Protein AF-A0A656HL06-F1 (afdb_monomer_lite)

pLDDT: mean 75.46, std 18.97, range [29.25, 96.94]

InterPro domains:
  IPR012547 PD-(D/E)XK nuclease superfamily 9 [PF08011] (266-339)
  IPR018631 AAA-ATPase-like domain [PF09820] (5-184)
  IPR027417 P-loop containing nucleoside triphosphate hydrolase [SSF52540] (29-219)

Organism: Thiothrix nivea (strain ATCC 35100 / DSM 5205 / JP2) (NCBI:txid870187)

Radius of gyration: 28.66 Å; chains: 1; bounding box: 61×88×67 Å

Sequence (364 aa):
MKKLPIGISTLRDILEGGYAYVDKTAHVLKLTGSGKYYFLSRPRRFGKSLLINTLAEVFSGHEALFRGLHIHPHWDWSVKYPVIHISFGTGVLRNRAELDRRIRHILKENQEHLQLAGEDREDVSSCFAELIRQAKIQHGQGAVILIDEYDKPILDNITEPEIAAEMRNGLRNFYSVIKDSDEHTIRKEESLFGGAPLYHLGYPNKEVRYSLNEYLLEYYLTDQIQERHSVYQAFMKNDFAALQQRFTALFASIANGNYRKNPIAEYEGYYAAVMYAYLCSLGIDAIAEDASSRGRIDLTLRFKLPSGQKQVYIFEFKVIDGEEGALRQLQDKQYAAKALEGRHAPRPAPAAAPAPAAGDLRSA

Foldseek 3Di:
DFAAPPPDLALCCCVVVRHDDDFPVVVVLVVVVPDDDDDDDDDPPPNPSNVLNVNQCLQQLVLVSCVPGPCNVVHDSVHHALEQEAEPPDDAQQALVSVFVNLVVSLVVSCVVLVHDDDDDPGSLVSVLVSLQRSCVVRVAAYHYGYYPLQVNLVSCVVPVVRSVRNVVSSVSNVVSCVVSVVRHDDDDDPDPPPDDDDDDDQPDLVSLQVVLVVVLVVFFDDDPPCLVVCVVCVLVVVVVSVVVSLVVRVVRRDPVVVPPDPLVQDQVSSLSNVQSSCVNSVWDKDAQCDDPVGTFGMKTWDAHPVRDIDIDGDDTDDDPDDDPDPVVVVVVPPVVVVVVPDPDPDPDDDDDDDDDDDDDDDD

Secondary structure (DSSP, 8-state):
-PPP-TT---HHHHHHTT------HHHHHHHHTT-S-------TTSSHHHHHHHHHHHHTT-GGGGTTSTTGGGS-TT----EEEEE--SS---SHHHHHHHHHHHHHHHHHHTT------SSHHHHHHHHHHHHHHHHSSPBEEEEESTTHHHHTTTT-HHHHHHHHHHHHHHHHHHHHTTTTBPP-----TT---------SSHHHHHHHHHHHHHHHS---SHHHHHHHHHHHHT-HHHHHHHHHHHHHTS-HHHHTT-GGGG-HHHHHHHHHHHHHHTT-EEEEEEEETTEEEEEEEEEE-TTS-EEEEEE-----SSSSSHHHHHHHT-TTHHHHTT--PPPPPPPPPPPPPP------

Structure (mmCIF, N/CA/C/O backbone):
data_AF-A0A656HL06-F1
#
_entry.id   AF-A0A656HL06-F1
#
loop_
_atom_site.group_PDB
_atom_site.id
_atom_site.type_symbol
_atom_site.label_atom_id
_atom_site.label_alt_id
_atom_site.label_comp_id
_atom_site.label_asym_id
_atom_site.label_entity_id
_atom_site.label_seq_id
_atom_site.pdbx_PDB_ins_code
_atom_site.Cartn_x
_atom_site.Cartn_y
_atom_site.Cartn_z
_atom_site.occupancy
_atom_site.B_iso_or_equiv
_atom_site.auth_seq_id
_atom_site.auth_comp_id
_atom_site.auth_asym_id
_atom_site.auth_atom_id
_atom_site.pdbx_PDB_model_num
ATOM 1 N N . MET A 1 1 ? -25.411 1.398 -18.528 1.00 73.31 1 MET A N 1
ATOM 2 C CA . MET A 1 1 ? -23.970 1.153 -18.280 1.00 73.31 1 MET A CA 1
ATOM 3 C C . MET A 1 1 ? -23.593 1.887 -16.996 1.00 73.31 1 MET A C 1
ATOM 5 O O . MET A 1 1 ? -24.038 3.019 -16.845 1.00 73.31 1 MET A O 1
ATOM 9 N N . LYS A 1 2 ? -22.884 1.262 -16.044 1.00 82.44 2 LYS A N 1
ATOM 10 C CA . LYS A 1 2 ? -22.469 1.950 -14.801 1.00 82.44 2 LYS A CA 1
ATOM 11 C C . LYS A 1 2 ? -21.406 3.017 -15.110 1.00 82.44 2 LYS A C 1
ATOM 13 O O . LYS A 1 2 ? -20.600 2.816 -16.015 1.00 82.44 2 LYS A O 1
ATOM 18 N N . LYS A 1 3 ? -21.405 4.136 -14.375 1.00 89.44 3 LYS A N 1
ATOM 19 C CA . LYS A 1 3 ? -20.409 5.216 -14.527 1.00 89.44 3 LYS A CA 1
ATOM 20 C C . LYS A 1 3 ? -19.037 4.754 -14.029 1.00 89.44 3 LYS A C 1
ATOM 22 O O . LYS A 1 3 ? -18.964 3.989 -13.073 1.00 89.44 3 LYS A O 1
ATOM 27 N N . LEU A 1 4 ? -17.953 5.230 -14.639 1.00 88.31 4 LEU A N 1
ATOM 28 C CA . LEU A 1 4 ? -16.599 4.960 -14.141 1.00 88.31 4 LEU A CA 1
ATOM 29 C C . LEU A 1 4 ? -16.279 5.866 -12.934 1.00 88.31 4 LEU A C 1
ATOM 31 O O . LEU A 1 4 ? -16.606 7.053 -12.988 1.00 88.31 4 LEU A O 1
ATOM 35 N N . PRO A 1 5 ? -15.639 5.348 -11.869 1.00 85.88 5 PRO A N 1
ATOM 36 C CA . PRO A 1 5 ? -15.322 6.109 -10.657 1.00 85.88 5 PRO A CA 1
ATOM 37 C C . PRO A 1 5 ? -14.060 6.972 -10.839 1.00 85.88 5 PRO A C 1
ATOM 39 O O . PRO A 1 5 ? -13.014 6.729 -10.238 1.00 85.88 5 PRO A O 1
ATOM 42 N N . ILE A 1 6 ? -14.119 7.966 -11.726 1.00 83.19 6 ILE A N 1
ATOM 43 C CA . ILE A 1 6 ? -12.969 8.833 -12.016 1.00 83.19 6 ILE A CA 1
ATOM 44 C C . ILE A 1 6 ? -12.743 9.786 -10.838 1.00 83.19 6 ILE A C 1
ATOM 46 O O . ILE A 1 6 ? -13.607 10.592 -10.515 1.00 83.19 6 ILE A O 1
ATOM 50 N N . GLY A 1 7 ? -11.566 9.701 -10.213 1.00 79.44 7 GLY A N 1
ATOM 51 C CA . GLY A 1 7 ? -11.188 10.563 -9.086 1.00 79.44 7 GLY A CA 1
ATOM 52 C C . GLY A 1 7 ? -11.763 10.144 -7.730 1.00 79.44 7 GLY A C 1
ATOM 53 O O . GLY A 1 7 ? -11.495 10.817 -6.744 1.00 79.44 7 GLY A O 1
ATOM 54 N N . ILE A 1 8 ? -12.499 9.030 -7.665 1.00 84.81 8 ILE A N 1
ATOM 55 C CA . ILE A 1 8 ? -13.065 8.499 -6.420 1.00 84.81 8 ILE A CA 1
ATOM 56 C C . ILE A 1 8 ? -12.126 7.420 -5.872 1.00 84.81 8 ILE A C 1
ATOM 58 O O . ILE A 1 8 ? -11.799 6.454 -6.564 1.00 84.81 8 ILE A O 1
ATOM 62 N N . SER A 1 9 ? -11.671 7.592 -4.633 1.00 84.81 9 SER A N 1
ATOM 63 C CA . SER A 1 9 ? -10.734 6.686 -3.949 1.00 84.81 9 SER A CA 1
ATOM 64 C C . SER A 1 9 ? -11.351 5.941 -2.762 1.00 84.81 9 SER A C 1
ATOM 66 O O . SER A 1 9 ? -10.653 5.181 -2.096 1.00 84.81 9 SER A O 1
ATOM 68 N N . THR A 1 10 ? -12.643 6.123 -2.518 1.00 92.25 10 THR A N 1
ATOM 69 C CA . THR A 1 10 ? -13.415 5.563 -1.405 1.00 92.25 10 THR A CA 1
ATOM 70 C C . THR A 1 10 ? -14.342 4.461 -1.914 1.00 92.25 10 THR A C 1
ATOM 72 O O . THR A 1 10 ? -15.093 4.643 -2.871 1.00 92.25 10 THR A O 1
ATOM 75 N N . LEU A 1 11 ? -14.302 3.286 -1.284 1.00 93.75 11 LEU A N 1
ATOM 76 C CA . LEU A 1 11 ? -15.154 2.157 -1.655 1.00 93.75 11 LEU A CA 1
ATOM 77 C C . LEU A 1 11 ? -16.632 2.513 -1.483 1.00 93.75 11 LEU A C 1
ATOM 79 O O . LEU A 1 11 ? -17.439 2.233 -2.366 1.00 93.75 11 LEU A O 1
ATOM 83 N N . ARG A 1 12 ? -16.963 3.168 -0.367 1.00 93.94 12 ARG A N 1
ATOM 84 C CA . ARG A 1 12 ? -18.319 3.612 -0.043 1.00 93.94 12 ARG A CA 1
ATOM 85 C C . ARG A 1 12 ? -18.929 4.450 -1.164 1.00 93.94 12 ARG A C 1
ATOM 87 O O . ARG A 1 12 ? -19.956 4.054 -1.704 1.00 93.94 12 ARG A O 1
ATOM 94 N N . ASP A 1 13 ? -18.262 5.523 -1.583 1.00 93.56 13 ASP A N 1
ATOM 95 C CA . ASP A 1 13 ? -18.796 6.429 -2.610 1.00 93.56 13 ASP A CA 1
ATOM 96 C C . ASP A 1 13 ? -18.939 5.736 -3.971 1.00 93.56 13 ASP A C 1
ATOM 98 O O . ASP A 1 13 ? -19.872 6.016 -4.725 1.00 93.56 13 ASP A O 1
ATOM 102 N N . ILE A 1 14 ? -18.040 4.795 -4.292 1.00 93.00 14 ILE A N 1
ATOM 103 C CA . ILE A 1 14 ? -18.144 3.982 -5.510 1.00 93.00 14 ILE A CA 1
ATOM 104 C C . ILE A 1 14 ? -19.409 3.117 -5.473 1.00 93.00 14 ILE A C 1
ATOM 106 O O . ILE A 1 14 ? -20.141 3.059 -6.464 1.00 93.00 14 ILE A O 1
ATOM 110 N N . LEU A 1 15 ? -19.661 2.436 -4.353 1.00 91.81 15 LEU A N 1
ATOM 111 C CA . LEU A 1 15 ? -20.780 1.507 -4.216 1.00 91.81 15 LEU A CA 1
ATOM 112 C C . LEU A 1 15 ? -22.119 2.237 -4.079 1.00 91.81 15 LEU A C 1
ATOM 114 O O . LEU A 1 15 ? -23.038 1.964 -4.851 1.00 91.81 15 LEU A O 1
ATOM 118 N N . GLU A 1 16 ? -22.212 3.191 -3.152 1.00 91.62 16 GLU A N 1
ATOM 119 C CA . GLU A 1 16 ? -23.417 3.991 -2.900 1.00 91.62 16 GLU A CA 1
ATOM 120 C C . GLU A 1 16 ? -23.758 4.881 -4.107 1.00 91.62 16 GLU A C 1
ATOM 122 O O . GLU A 1 16 ? -24.924 5.031 -4.466 1.00 91.62 16 GLU A O 1
ATOM 127 N N . GLY A 1 17 ? -22.745 5.394 -4.814 1.00 91.12 17 GLY A N 1
ATOM 128 C CA . GLY A 1 17 ? -22.918 6.172 -6.042 1.00 91.12 17 GLY A CA 1
ATOM 129 C C . GLY A 1 17 ? -23.232 5.347 -7.298 1.00 91.12 17 GLY A C 1
ATOM 130 O O . GLY A 1 17 ? -23.393 5.916 -8.381 1.00 91.12 17 GLY A O 1
ATOM 131 N N . GLY A 1 18 ? -23.309 4.014 -7.197 1.00 90.81 18 GLY A N 1
ATOM 132 C CA . GLY A 1 18 ? -23.657 3.131 -8.316 1.00 90.81 18 GLY A CA 1
ATOM 133 C C . GLY A 1 18 ? -22.599 3.061 -9.429 1.00 90.81 18 GLY A C 1
ATOM 134 O O . GLY A 1 18 ? -22.922 2.733 -10.579 1.00 90.81 18 GLY A O 1
ATOM 135 N N . TYR A 1 19 ? -21.339 3.363 -9.113 1.00 92.94 19 TYR A N 1
ATOM 136 C CA . TYR A 1 19 ? -20.230 3.318 -10.062 1.00 92.94 19 TYR A CA 1
ATOM 137 C C . TYR A 1 19 ? -19.809 1.875 -10.387 1.00 92.94 19 TYR A C 1
ATOM 139 O O . TYR A 1 19 ? -20.152 0.902 -9.709 1.00 92.94 19 TYR A O 1
ATOM 147 N N . ALA A 1 20 ? -19.068 1.715 -11.481 1.00 90.69 20 ALA A N 1
ATOM 148 C CA . ALA A 1 20 ? -18.438 0.457 -11.839 1.00 90.69 20 ALA A CA 1
ATOM 149 C C . ALA A 1 20 ? -17.290 0.159 -10.864 1.00 90.69 20 ALA A C 1
ATOM 151 O O . ALA A 1 20 ? -16.312 0.902 -10.801 1.00 90.69 20 ALA A O 1
ATOM 152 N N . TYR A 1 21 ? -17.398 -0.951 -10.137 1.00 90.75 21 TYR A N 1
ATOM 153 C CA . TYR A 1 21 ? -16.364 -1.460 -9.244 1.00 90.75 21 TYR A CA 1
ATOM 154 C C . TYR A 1 21 ? -15.886 -2.821 -9.748 1.00 90.75 21 TYR A C 1
ATOM 156 O O . TYR A 1 21 ? -16.701 -3.698 -10.036 1.00 90.75 21 TYR A O 1
ATOM 164 N N . VAL A 1 22 ? -14.569 -2.990 -9.868 1.00 89.62 22 VAL A N 1
ATOM 165 C CA . VAL A 1 22 ? -13.955 -4.292 -10.150 1.00 89.62 22 VAL A CA 1
ATOM 166 C C . VAL A 1 22 ? -13.592 -4.918 -8.816 1.00 89.62 22 VAL A C 1
ATOM 168 O O . VAL A 1 22 ? -12.693 -4.428 -8.131 1.00 89.62 22 VAL A O 1
ATOM 171 N N . ASP A 1 23 ? -14.285 -5.996 -8.468 1.00 91.69 23 ASP A N 1
ATOM 172 C CA . ASP A 1 23 ? -14.097 -6.677 -7.196 1.00 91.69 23 ASP A CA 1
ATOM 173 C C . ASP A 1 23 ? -12.688 -7.280 -7.081 1.00 91.69 23 ASP A C 1
ATOM 175 O O . ASP A 1 23 ? -12.315 -8.210 -7.798 1.00 91.69 23 ASP A O 1
ATOM 179 N N . LYS A 1 24 ? -11.889 -6.721 -6.164 1.00 88.75 24 LYS A N 1
ATOM 180 C CA . LYS A 1 24 ? -10.550 -7.212 -5.799 1.00 88.75 24 LYS A CA 1
ATOM 181 C C . LYS A 1 24 ? -10.514 -7.795 -4.390 1.00 88.75 24 LYS A C 1
ATOM 183 O O . LYS A 1 24 ? -9.432 -8.053 -3.863 1.00 88.75 24 LYS A O 1
ATOM 188 N N . THR A 1 25 ? -11.666 -8.013 -3.768 1.00 93.62 25 THR A N 1
ATOM 189 C CA . THR A 1 25 ? -11.748 -8.431 -2.368 1.00 93.62 25 THR A CA 1
ATOM 190 C C . THR A 1 25 ? -11.244 -9.864 -2.142 1.00 93.62 25 THR A C 1
ATOM 192 O O . THR A 1 25 ? -10.765 -10.180 -1.057 1.00 93.62 25 THR A O 1
ATOM 195 N N . ALA A 1 26 ? -11.172 -10.696 -3.189 1.00 91.38 26 ALA A N 1
ATOM 196 C CA . ALA A 1 26 ? -10.427 -11.961 -3.162 1.00 91.38 26 ALA A CA 1
ATOM 197 C C . ALA A 1 26 ? -8.922 -11.769 -2.875 1.00 91.38 26 ALA A C 1
ATOM 199 O O . ALA A 1 26 ? -8.311 -12.553 -2.150 1.00 91.38 26 ALA A O 1
ATOM 200 N N . HIS A 1 27 ? -8.310 -10.706 -3.412 1.00 88.88 27 HIS A N 1
ATOM 201 C CA . HIS A 1 27 ? -6.919 -10.372 -3.103 1.00 88.88 27 HIS A CA 1
ATOM 202 C C . HIS A 1 27 ? -6.773 -9.835 -1.683 1.00 88.88 27 HIS A C 1
ATOM 204 O O . HIS A 1 27 ? -5.788 -10.160 -1.032 1.00 88.88 27 HIS A O 1
ATOM 210 N N . VAL A 1 28 ? -7.748 -9.057 -1.202 1.00 90.81 28 VAL A N 1
ATOM 211 C CA . VAL A 1 28 ? -7.781 -8.596 0.193 1.00 90.81 28 VAL A CA 1
ATOM 212 C C . VAL A 1 28 ? -7.768 -9.793 1.140 1.00 90.81 28 VAL A C 1
ATOM 214 O O . VAL A 1 28 ? -6.873 -9.875 1.972 1.00 90.81 28 VAL A O 1
ATOM 217 N N . LEU A 1 29 ? -8.652 -10.771 0.930 1.00 88.75 29 LEU A N 1
ATOM 218 C CA . LEU A 1 29 ? -8.701 -12.001 1.726 1.00 88.75 29 LEU A CA 1
ATOM 219 C C . LEU A 1 29 ? -7.372 -12.775 1.706 1.00 88.75 29 LEU A C 1
ATOM 221 O O . LEU A 1 29 ? -6.918 -13.296 2.723 1.00 88.75 29 LEU A O 1
ATOM 225 N N . LYS A 1 30 ? -6.711 -12.842 0.545 1.00 86.50 30 LYS A N 1
ATOM 226 C CA . LYS A 1 30 ? -5.391 -13.473 0.450 1.00 86.50 30 LYS A CA 1
ATOM 227 C C . LYS A 1 30 ? -4.349 -12.716 1.278 1.00 86.50 30 LYS A C 1
ATOM 229 O O . LYS A 1 30 ? -3.591 -13.352 2.000 1.00 86.50 30 LYS A O 1
ATOM 234 N N . LEU A 1 31 ? -4.328 -11.384 1.193 1.00 84.38 31 LEU A N 1
ATOM 235 C CA . LEU A 1 31 ? -3.398 -10.538 1.946 1.00 84.38 31 LEU A CA 1
ATOM 236 C C . LEU A 1 31 ? -3.618 -10.675 3.457 1.00 84.38 31 LEU A C 1
ATOM 238 O O . LEU A 1 31 ? -2.662 -10.829 4.208 1.00 84.38 31 LEU A O 1
ATOM 242 N N . THR A 1 32 ? -4.856 -10.715 3.935 1.00 80.69 32 THR A N 1
ATOM 243 C CA . THR A 1 32 ? -5.098 -10.935 5.369 1.00 80.69 32 THR A CA 1
ATOM 244 C C . THR A 1 32 ? -4.630 -12.320 5.834 1.00 80.69 32 THR A C 1
ATOM 246 O O . THR A 1 32 ? -4.302 -12.505 7.001 1.00 80.69 32 THR A O 1
ATOM 249 N N . GLY A 1 33 ? -4.544 -13.290 4.916 1.00 71.62 33 GLY A N 1
ATOM 250 C CA . GLY A 1 33 ? -4.170 -14.674 5.187 1.00 71.62 33 GLY A CA 1
ATOM 251 C C . GLY A 1 33 ? -2.727 -15.084 4.865 1.00 71.62 33 GLY A C 1
ATOM 252 O O . GLY A 1 33 ? -2.435 -16.262 5.049 1.00 71.62 33 GLY A O 1
ATOM 253 N N . SER A 1 34 ? -1.821 -14.208 4.402 1.00 69.44 34 SER A N 1
ATOM 254 C CA . SER A 1 34 ? -0.485 -14.637 3.910 1.00 69.44 34 SER A CA 1
ATOM 255 C C . SER A 1 34 ? 0.751 -13.970 4.528 1.00 69.44 34 SER A C 1
ATOM 257 O O . SER A 1 34 ? 1.859 -14.272 4.104 1.00 69.44 34 SER A O 1
ATOM 259 N N . GLY A 1 35 ? 0.607 -13.045 5.477 1.00 66.88 35 GLY A N 1
ATOM 260 C CA . GLY A 1 35 ? 1.755 -12.261 5.932 1.00 66.88 35 GLY A CA 1
ATOM 261 C C . GLY A 1 35 ? 1.389 -11.098 6.843 1.00 66.88 35 GLY A C 1
ATOM 262 O O . GLY A 1 35 ? 0.235 -10.677 6.898 1.00 66.88 35 GLY A O 1
ATOM 263 N N . LYS A 1 36 ? 2.395 -10.602 7.571 1.00 70.94 36 LYS A N 1
ATOM 264 C CA . LYS A 1 36 ? 2.264 -9.505 8.545 1.00 70.94 36 LYS A CA 1
ATOM 265 C C . LYS A 1 36 ? 2.530 -8.128 7.930 1.00 70.94 36 LYS A C 1
ATOM 267 O O . LYS A 1 36 ? 1.849 -7.164 8.257 1.00 70.94 36 LYS A O 1
ATOM 272 N N . TYR A 1 37 ? 3.503 -8.050 7.022 1.00 78.62 37 TYR A N 1
ATOM 273 C CA . TYR A 1 37 ? 3.960 -6.809 6.403 1.00 78.62 37 TYR A CA 1
ATOM 274 C C . TYR A 1 37 ? 3.749 -6.837 4.897 1.00 78.62 37 TYR A C 1
ATOM 276 O O . TYR A 1 37 ? 4.264 -7.721 4.213 1.00 78.62 37 TYR A O 1
ATOM 284 N N . TYR A 1 38 ? 3.039 -5.835 4.380 1.00 83.00 38 TYR A N 1
ATOM 285 C CA . TYR A 1 38 ? 2.798 -5.686 2.950 1.00 83.00 38 TYR A CA 1
ATOM 286 C C . TYR A 1 38 ? 3.313 -4.359 2.437 1.00 83.00 38 TYR A C 1
ATOM 288 O O . TYR A 1 38 ? 2.928 -3.292 2.907 1.00 83.00 38 TYR A O 1
ATOM 296 N N . PHE A 1 39 ? 4.140 -4.446 1.403 1.00 81.88 39 PHE A N 1
ATOM 297 C CA . PHE A 1 39 ? 4.576 -3.300 0.634 1.00 81.88 39 PHE A CA 1
ATOM 298 C C . PHE A 1 39 ? 3.861 -3.291 -0.718 1.00 81.88 39 PHE A C 1
ATOM 300 O O . PHE A 1 39 ? 4.009 -4.214 -1.519 1.00 81.88 39 PHE A O 1
ATOM 307 N N . LEU A 1 40 ? 3.058 -2.255 -0.968 1.00 79.06 40 LEU A N 1
ATOM 308 C CA . LEU A 1 40 ? 2.264 -2.121 -2.189 1.00 79.06 40 LEU A CA 1
ATOM 309 C C . LEU A 1 40 ? 2.939 -1.162 -3.180 1.00 79.06 40 LEU A C 1
ATOM 311 O O . LEU A 1 40 ? 2.524 -0.011 -3.332 1.00 79.06 40 LEU A O 1
ATOM 315 N N . SER A 1 41 ? 3.940 -1.647 -3.917 1.00 72.81 41 SER A N 1
ATOM 316 C CA . SER A 1 41 ? 4.547 -0.891 -5.018 1.00 72.81 41 SER A CA 1
ATOM 317 C C . SER A 1 41 ? 3.664 -0.947 -6.270 1.00 72.81 41 SER A C 1
ATOM 319 O O . SER A 1 41 ? 3.535 -1.968 -6.942 1.00 72.81 41 SER A O 1
ATOM 321 N N . ARG A 1 42 ? 3.007 0.169 -6.607 1.00 71.44 42 ARG A N 1
ATOM 322 C CA . ARG A 1 42 ? 2.308 0.343 -7.898 1.00 71.44 42 ARG A CA 1
ATOM 323 C C . ARG A 1 42 ? 2.475 1.773 -8.409 1.00 71.44 42 ARG A C 1
ATOM 325 O O . ARG A 1 42 ? 2.599 2.673 -7.578 1.00 71.44 42 ARG A O 1
ATOM 332 N N . PRO A 1 43 ? 2.385 2.028 -9.727 1.00 70.56 43 PRO A N 1
ATOM 333 C CA . PRO A 1 43 ? 2.418 3.389 -10.261 1.00 70.56 43 PRO A CA 1
ATOM 334 C C . PRO A 1 43 ? 1.258 4.270 -9.756 1.00 70.56 43 PRO A C 1
ATOM 336 O O . PRO A 1 43 ? 0.300 3.812 -9.114 1.00 70.56 43 PRO A O 1
ATOM 339 N N . ARG A 1 44 ? 1.346 5.578 -10.011 1.00 70.38 44 ARG A N 1
ATOM 340 C CA . ARG A 1 44 ? 0.319 6.560 -9.626 1.00 70.38 44 ARG A CA 1
ATOM 341 C C . ARG A 1 44 ? -1.001 6.276 -10.356 1.00 70.38 44 ARG A C 1
ATOM 343 O O . ARG A 1 44 ? -0.983 5.927 -11.526 1.00 70.38 44 ARG A O 1
ATOM 350 N N . ARG A 1 45 ? -2.142 6.443 -9.671 1.00 71.94 45 ARG A N 1
ATOM 351 C CA . ARG A 1 45 ? -3.516 6.191 -10.181 1.00 71.94 45 ARG A CA 1
ATOM 352 C C . ARG A 1 45 ? -3.909 4.720 -10.419 1.00 71.94 45 ARG A C 1
ATOM 354 O O . ARG A 1 45 ? -5.013 4.460 -10.871 1.00 71.94 45 ARG A O 1
ATOM 361 N N . PHE A 1 46 ? -3.101 3.745 -9.997 1.00 79.00 46 PHE A N 1
ATOM 362 C CA . PHE A 1 46 ? -3.435 2.307 -10.095 1.00 79.00 46 PHE A CA 1
ATOM 363 C C . PHE A 1 46 ? -4.285 1.775 -8.917 1.00 79.00 46 PHE A C 1
ATOM 365 O O . PHE A 1 46 ? -4.183 0.608 -8.531 1.00 79.00 46 PHE A O 1
ATOM 372 N N . GLY A 1 47 ? -5.105 2.631 -8.297 1.00 80.19 47 GLY A N 1
ATOM 373 C CA . GLY A 1 47 ? -6.039 2.233 -7.234 1.00 80.19 47 GLY A CA 1
ATOM 374 C C . GLY A 1 47 ? -5.380 1.731 -5.942 1.00 80.19 47 GLY A C 1
ATOM 375 O O . GLY A 1 47 ? -5.913 0.833 -5.297 1.00 80.19 47 GLY A O 1
ATOM 376 N N . LYS A 1 48 ? -4.194 2.246 -5.576 1.00 87.38 48 LYS A N 1
ATOM 377 C CA . LYS A 1 48 ? -3.562 1.969 -4.267 1.00 87.38 48 LYS A CA 1
ATOM 378 C C . LYS A 1 48 ? -4.428 2.488 -3.122 1.00 87.38 48 LYS A C 1
ATOM 380 O O . LYS A 1 48 ? -4.867 1.678 -2.319 1.00 87.38 48 LYS A O 1
ATOM 385 N N . SER A 1 49 ? -4.768 3.773 -3.148 1.00 89.62 49 SER A N 1
ATOM 386 C CA . SER A 1 49 ? -5.621 4.410 -2.141 1.00 89.62 49 SER A CA 1
ATOM 387 C C . SER A 1 49 ? -6.984 3.728 -2.024 1.00 89.62 49 SER A C 1
ATOM 389 O O . SER A 1 49 ? -7.416 3.430 -0.921 1.00 89.62 49 SER A O 1
ATOM 391 N N . LEU A 1 50 ? -7.606 3.348 -3.151 1.00 91.75 50 LEU A N 1
ATOM 392 C CA . LEU A 1 50 ? -8.857 2.577 -3.127 1.00 91.75 50 LEU A CA 1
ATOM 393 C C . LEU A 1 50 ? -8.698 1.207 -2.455 1.00 91.75 50 LEU A C 1
ATOM 395 O O . LEU A 1 50 ? -9.578 0.783 -1.714 1.00 91.75 50 LEU A O 1
ATOM 399 N N . LEU A 1 51 ? -7.588 0.503 -2.699 1.00 91.94 51 LEU A N 1
ATOM 400 C CA . LEU A 1 51 ? -7.319 -0.775 -2.039 1.00 91.94 51 LEU A CA 1
ATOM 401 C C . LEU A 1 51 ? -7.056 -0.592 -0.537 1.00 91.94 51 LEU A C 1
ATOM 403 O O . LEU A 1 51 ? -7.546 -1.391 0.251 1.00 91.94 51 LEU A O 1
ATOM 407 N N . ILE A 1 52 ? -6.316 0.450 -0.150 1.00 92.88 52 ILE A N 1
ATOM 408 C CA . ILE A 1 52 ? -6.065 0.792 1.255 1.00 92.88 52 ILE A CA 1
ATOM 409 C C . ILE A 1 52 ? -7.377 1.139 1.961 1.00 92.88 52 ILE A C 1
ATOM 411 O O . ILE A 1 52 ? -7.657 0.587 3.020 1.00 92.88 52 ILE A O 1
ATOM 415 N N . ASN A 1 53 ? -8.226 1.968 1.349 1.00 94.50 53 ASN A N 1
ATOM 416 C CA . ASN A 1 53 ? -9.550 2.255 1.886 1.00 94.50 53 ASN A CA 1
ATOM 417 C C . ASN A 1 53 ? -10.402 0.978 1.969 1.00 94.50 53 ASN A C 1
ATOM 419 O O . ASN A 1 53 ? -10.978 0.714 3.012 1.00 94.50 53 ASN A O 1
ATOM 423 N N . THR A 1 54 ? -10.399 0.122 0.941 1.00 95.06 54 THR A N 1
ATOM 424 C CA . THR A 1 54 ? -11.096 -1.180 0.989 1.00 95.06 54 THR A CA 1
ATOM 425 C C . THR A 1 54 ? -10.624 -2.025 2.179 1.00 95.06 54 THR A C 1
ATOM 427 O O . THR A 1 54 ? -11.455 -2.591 2.879 1.00 95.06 54 THR A O 1
ATOM 430 N N . LEU A 1 55 ? -9.311 -2.099 2.437 1.00 95.12 55 LEU A N 1
ATOM 431 C CA . LEU A 1 55 ? -8.757 -2.792 3.607 1.00 95.12 55 LEU A CA 1
ATOM 432 C C . LEU A 1 55 ? -9.265 -2.176 4.915 1.00 95.12 55 LEU A C 1
ATOM 434 O O . LEU A 1 55 ? -9.691 -2.920 5.793 1.00 95.12 55 LEU A O 1
ATOM 438 N N . ALA A 1 56 ? -9.262 -0.845 5.028 1.00 95.56 56 ALA A N 1
ATOM 439 C CA . ALA A 1 56 ? -9.787 -0.147 6.199 1.00 95.56 56 ALA A CA 1
ATOM 440 C C . ALA A 1 56 ? -11.251 -0.530 6.468 1.00 95.56 56 ALA A C 1
ATOM 442 O O . ALA A 1 56 ? -11.576 -0.962 7.567 1.00 95.56 56 ALA A O 1
ATOM 443 N N . GLU A 1 57 ? -12.110 -0.473 5.446 1.00 96.12 57 GLU A N 1
ATOM 444 C CA . GLU A 1 57 ? -13.533 -0.818 5.564 1.00 96.12 57 GLU A CA 1
ATOM 445 C C . GLU A 1 57 ? -13.759 -2.294 5.962 1.00 96.12 57 GLU A C 1
ATOM 447 O O . GLU A 1 57 ? -14.660 -2.585 6.754 1.00 96.12 57 GLU A O 1
ATOM 452 N N . VAL A 1 58 ? -12.941 -3.227 5.446 1.00 95.88 58 VAL A N 1
ATOM 453 C CA . VAL A 1 58 ? -12.994 -4.652 5.831 1.00 95.88 58 VAL A CA 1
ATOM 454 C C . VAL A 1 58 ? -12.631 -4.821 7.305 1.00 95.88 58 VAL A C 1
ATOM 456 O O . VAL A 1 58 ? -13.397 -5.412 8.062 1.00 95.88 58 VAL A O 1
ATOM 459 N N . PHE A 1 59 ? -11.483 -4.286 7.730 1.00 95.38 59 PHE A N 1
ATOM 460 C CA . PHE A 1 59 ? -10.982 -4.458 9.097 1.00 95.38 59 PHE A CA 1
ATOM 461 C C . PHE A 1 59 ? -11.835 -3.737 10.149 1.00 95.38 59 PHE A C 1
ATOM 463 O O . PHE A 1 59 ? -11.967 -4.235 11.266 1.00 95.38 59 PHE A O 1
ATOM 470 N N . SER A 1 60 ? -12.465 -2.615 9.791 1.00 95.12 60 SER A N 1
ATOM 471 C CA . SER A 1 60 ? -13.444 -1.925 10.642 1.00 95.12 60 SER A CA 1
ATOM 472 C C . SER A 1 60 ? -14.796 -2.652 10.736 1.00 95.12 60 SER A C 1
ATOM 474 O O . SER A 1 60 ? -15.636 -2.285 11.560 1.00 95.12 60 SER A O 1
ATOM 476 N N . GLY A 1 61 ? -15.021 -3.694 9.928 1.00 94.62 61 GLY A N 1
ATOM 477 C CA . GLY A 1 61 ? -16.229 -4.517 9.973 1.00 94.62 61 GLY A CA 1
ATOM 478 C C . GLY A 1 61 ? -17.460 -3.851 9.353 1.00 94.62 61 GLY A C 1
ATOM 479 O O . GLY A 1 61 ? -18.582 -4.092 9.802 1.00 94.62 61 GLY A O 1
ATOM 480 N N . HIS A 1 62 ? -17.288 -3.007 8.331 1.00 95.06 62 HIS A N 1
ATOM 481 C CA . HIS A 1 62 ? -18.400 -2.361 7.623 1.00 95.06 62 HIS A CA 1
ATOM 482 C C . HIS A 1 62 ? -19.093 -3.316 6.632 1.00 95.06 62 HIS A C 1
ATOM 484 O O . HIS A 1 62 ? -19.143 -3.063 5.429 1.00 95.06 62 HIS A O 1
ATOM 490 N N . GLU A 1 63 ? -19.662 -4.412 7.147 1.00 96.00 63 GLU A N 1
ATOM 491 C CA . GLU A 1 63 ? -20.230 -5.536 6.380 1.00 96.00 63 GLU A CA 1
ATOM 492 C C . GLU A 1 63 ? -21.158 -5.104 5.235 1.00 96.00 63 GLU A C 1
ATOM 494 O O . GLU A 1 63 ? -21.114 -5.672 4.141 1.00 96.00 63 GLU A O 1
ATOM 499 N N . ALA A 1 64 ? -21.994 -4.087 5.464 1.00 95.62 64 ALA A N 1
ATOM 500 C CA . ALA A 1 64 ? -22.969 -3.614 4.485 1.00 95.62 64 ALA A CA 1
ATOM 501 C C . ALA A 1 64 ? -22.335 -3.241 3.131 1.00 95.62 64 ALA A C 1
ATOM 503 O O . ALA A 1 64 ? -22.962 -3.469 2.097 1.00 95.62 64 ALA A O 1
ATOM 504 N N . LEU A 1 65 ? -21.093 -2.739 3.130 1.00 95.25 65 LEU A N 1
ATOM 505 C CA . LEU A 1 65 ? -20.352 -2.381 1.915 1.00 95.25 65 LEU A CA 1
ATOM 506 C C . LEU A 1 65 ? -19.913 -3.604 1.102 1.00 95.25 65 LEU A C 1
ATOM 508 O O . LEU A 1 65 ? -19.627 -3.489 -0.084 1.00 95.25 65 LEU A O 1
ATOM 512 N N . PHE A 1 66 ? -19.848 -4.781 1.715 1.00 96.38 66 PHE A N 1
ATOM 513 C CA . PHE A 1 66 ? -19.275 -5.964 1.081 1.00 96.38 66 PHE A CA 1
ATOM 514 C C . PHE A 1 66 ? -20.318 -6.941 0.556 1.00 96.38 66 PHE A C 1
ATOM 516 O O . PHE A 1 66 ? -19.955 -7.872 -0.156 1.00 96.38 66 PHE A O 1
ATOM 523 N N . ARG A 1 67 ? -21.609 -6.727 0.830 1.00 94.56 67 ARG A N 1
ATOM 524 C CA . ARG A 1 67 ? -22.688 -7.597 0.341 1.00 94.56 67 ARG A CA 1
ATOM 525 C C . ARG A 1 67 ? -22.620 -7.759 -1.181 1.00 94.56 67 ARG A C 1
ATOM 527 O O . ARG A 1 67 ? -22.704 -6.788 -1.929 1.00 94.56 67 ARG A O 1
ATOM 534 N N . GLY A 1 68 ? -22.483 -9.005 -1.635 1.00 92.75 68 GLY A N 1
ATOM 535 C CA . GLY A 1 68 ? -22.347 -9.346 -3.056 1.00 92.75 68 GLY A CA 1
ATOM 536 C C . GLY A 1 68 ? -20.921 -9.265 -3.618 1.00 92.75 68 GLY A C 1
ATOM 537 O O . GLY A 1 68 ? -20.734 -9.559 -4.797 1.00 92.75 68 GLY A O 1
ATOM 538 N N . LEU A 1 69 ? -19.925 -8.906 -2.803 1.00 95.50 69 LEU A N 1
ATOM 539 C CA . LEU A 1 69 ? -18.501 -9.018 -3.130 1.00 95.50 69 LEU A CA 1
ATOM 540 C C . LEU A 1 69 ? -17.934 -10.348 -2.620 1.00 95.50 69 LEU A C 1
ATOM 542 O O . LEU A 1 69 ? -18.444 -10.941 -1.668 1.00 95.50 69 LEU A O 1
ATOM 546 N N . HIS A 1 70 ? -16.837 -10.798 -3.224 1.00 96.25 70 HIS A N 1
ATOM 547 C CA . HIS A 1 70 ? -16.208 -12.083 -2.932 1.00 96.25 70 HIS A CA 1
ATOM 548 C C . HIS A 1 70 ? -15.861 -12.267 -1.449 1.00 96.25 70 HIS A C 1
ATOM 550 O O . HIS A 1 70 ? -15.993 -13.369 -0.929 1.00 96.25 70 HIS A O 1
ATOM 556 N N . ILE A 1 71 ? -15.401 -11.231 -0.745 1.00 95.56 71 ILE A N 1
ATOM 557 C CA . ILE A 1 71 ? -14.984 -11.354 0.663 1.00 95.56 71 ILE A CA 1
ATOM 558 C C . ILE A 1 71 ? -16.137 -11.569 1.649 1.00 95.56 71 ILE A C 1
ATOM 560 O O . ILE A 1 71 ? -15.898 -12.100 2.726 1.00 95.56 71 ILE A O 1
ATOM 564 N N . HIS A 1 72 ? -17.376 -11.207 1.299 1.00 96.94 72 HIS A N 1
ATOM 565 C CA . HIS A 1 72 ? -18.504 -11.200 2.240 1.00 96.94 72 HIS A CA 1
ATOM 566 C C . HIS A 1 72 ? -18.765 -12.532 2.952 1.00 96.94 72 HIS A C 1
ATOM 568 O O . HIS A 1 72 ? -18.780 -12.517 4.180 1.00 96.94 72 HIS A O 1
ATOM 574 N N . PRO A 1 73 ? -18.876 -13.684 2.266 1.00 96.50 73 PRO A N 1
ATOM 575 C CA . PRO A 1 73 ? -19.058 -14.968 2.947 1.00 96.50 73 PRO A CA 1
ATOM 576 C C . PRO A 1 73 ? -17.769 -15.540 3.562 1.00 96.50 73 PRO A C 1
ATOM 578 O O . PRO A 1 73 ? -17.821 -16.570 4.227 1.00 96.50 73 PRO A O 1
ATOM 581 N N . HIS A 1 74 ? -16.612 -14.919 3.319 1.00 94.69 74 HIS A N 1
ATOM 582 C CA . HIS A 1 74 ? -15.298 -15.439 3.714 1.00 94.69 74 HIS A CA 1
ATOM 583 C C . HIS A 1 74 ? -14.639 -14.631 4.841 1.00 94.69 74 HIS A C 1
ATOM 585 O O . HIS A 1 74 ? -13.488 -14.900 5.186 1.00 94.69 74 HIS A O 1
ATOM 591 N N . TRP A 1 75 ? -15.332 -13.630 5.384 1.00 94.50 75 TRP A N 1
ATOM 592 C CA . TRP A 1 75 ? -14.836 -12.767 6.449 1.00 94.50 75 TRP A CA 1
ATOM 593 C C . TRP A 1 75 ? -15.720 -12.877 7.686 1.00 94.50 75 TRP A C 1
ATOM 595 O O . TRP A 1 75 ? -16.945 -12.915 7.578 1.00 94.50 75 TRP A O 1
ATOM 605 N N . ASP A 1 76 ? -15.098 -12.906 8.862 1.00 93.62 76 ASP A N 1
ATOM 606 C CA . ASP A 1 76 ? -15.817 -12.864 10.131 1.00 93.62 76 ASP A CA 1
ATOM 607 C C . ASP A 1 76 ? -16.133 -11.410 10.505 1.00 93.62 76 ASP A C 1
ATOM 609 O O . ASP A 1 76 ? -15.316 -10.697 11.087 1.00 93.62 76 ASP A O 1
ATOM 613 N N . TRP A 1 77 ? -17.339 -10.962 10.153 1.00 95.00 77 TRP A N 1
ATOM 614 C CA . TRP A 1 77 ? -17.820 -9.601 10.419 1.00 95.00 77 TRP A CA 1
ATOM 615 C C . TRP A 1 77 ? -18.092 -9.311 11.901 1.00 95.00 77 TRP A C 1
ATOM 617 O O . TRP A 1 77 ? -18.316 -8.152 12.258 1.00 95.00 77 TRP A O 1
ATOM 627 N N . SER A 1 78 ? -18.071 -10.330 12.771 1.00 93.06 78 SER A N 1
ATOM 628 C CA . SER A 1 78 ? -18.181 -10.128 14.220 1.00 93.06 78 SER A CA 1
ATOM 629 C C . SER A 1 78 ? -16.891 -9.560 14.822 1.00 93.06 78 SER A C 1
ATOM 631 O O . SER A 1 78 ? -16.936 -8.881 15.851 1.00 93.06 78 SER A O 1
ATOM 633 N N . VAL A 1 79 ? -15.752 -9.776 14.153 1.00 91.88 79 VAL A N 1
ATOM 634 C CA . VAL A 1 79 ? -14.441 -9.289 14.580 1.00 91.88 79 VAL A CA 1
ATOM 635 C C . VAL A 1 79 ? -14.149 -7.941 13.929 1.00 91.88 79 VAL A C 1
ATOM 637 O O . VAL A 1 79 ? -14.178 -7.792 12.708 1.00 91.88 79 VAL A O 1
ATOM 640 N N . LYS A 1 80 ? -13.820 -6.951 14.761 1.00 94.56 80 LYS A N 1
ATOM 641 C CA . LYS A 1 80 ? -13.436 -5.603 14.333 1.00 94.56 80 LYS A CA 1
ATOM 642 C C . LYS A 1 80 ? -12.059 -5.271 14.867 1.00 94.56 80 LYS A C 1
ATOM 644 O O . LYS A 1 80 ? -11.771 -5.525 16.032 1.00 94.56 80 LYS A O 1
ATOM 649 N N . TYR A 1 81 ? -11.233 -4.673 14.025 1.00 94.81 81 TYR A N 1
ATOM 650 C CA . TYR A 1 81 ? -9.885 -4.261 14.385 1.00 94.81 81 TYR A CA 1
ATOM 651 C C . TYR A 1 81 ? -9.802 -2.735 14.437 1.00 94.81 81 TYR A C 1
ATOM 653 O O . TYR A 1 81 ? -10.396 -2.066 13.585 1.00 94.81 81 TYR A O 1
ATOM 661 N N . PRO A 1 82 ? -9.046 -2.159 15.387 1.00 96.19 82 PRO A N 1
ATOM 662 C CA . PRO A 1 82 ? -8.754 -0.738 15.342 1.00 96.19 82 PRO A CA 1
ATOM 663 C C . PRO A 1 82 ? -7.833 -0.453 14.150 1.00 96.19 82 PRO A C 1
ATOM 665 O O . PRO A 1 82 ? -6.751 -1.035 14.023 1.00 96.19 82 PRO A O 1
ATOM 668 N N . VAL A 1 83 ? -8.275 0.433 13.258 1.00 96.69 83 VAL A N 1
ATOM 669 C CA . VAL A 1 83 ? -7.538 0.811 12.047 1.00 96.69 83 VAL A CA 1
ATOM 670 C C . VAL A 1 83 ? -6.880 2.168 12.260 1.00 96.69 83 VAL A C 1
ATOM 672 O O . VAL A 1 83 ? -7.561 3.162 12.495 1.00 96.69 83 VAL A O 1
ATOM 675 N N . ILE A 1 84 ? -5.556 2.205 12.133 1.00 96.69 84 ILE A N 1
ATOM 676 C CA . ILE A 1 84 ? -4.754 3.426 12.115 1.00 96.69 84 ILE A CA 1
ATOM 677 C C . ILE A 1 84 ? -4.402 3.720 10.659 1.00 96.69 84 ILE A C 1
ATOM 679 O O . ILE A 1 84 ? -3.657 2.968 10.028 1.00 96.69 84 ILE A O 1
ATOM 683 N N . HIS A 1 85 ? -4.938 4.810 10.119 1.00 96.00 85 HIS A N 1
ATOM 684 C CA . HIS A 1 85 ? -4.721 5.223 8.739 1.00 96.00 85 HIS A CA 1
ATOM 685 C C . HIS A 1 85 ? -3.846 6.478 8.680 1.00 96.00 85 HIS A C 1
ATOM 687 O O . HIS A 1 85 ? -4.218 7.546 9.166 1.00 96.00 85 HIS A O 1
ATOM 693 N N . ILE A 1 86 ? -2.676 6.352 8.060 1.00 95.19 86 ILE A N 1
ATOM 694 C CA . ILE A 1 86 ? -1.690 7.418 7.898 1.00 95.19 86 ILE A CA 1
ATOM 695 C C . ILE A 1 86 ? -1.604 7.758 6.414 1.00 95.19 86 ILE A C 1
ATOM 697 O O . ILE A 1 86 ? -1.283 6.900 5.597 1.00 95.19 86 ILE A O 1
ATOM 701 N N . SER A 1 87 ? -1.861 9.012 6.051 1.00 93.81 87 SER A N 1
ATOM 702 C CA . SER A 1 87 ? -1.730 9.474 4.668 1.00 93.81 87 SER A CA 1
ATOM 703 C C . SER A 1 87 ? -0.912 10.753 4.601 1.00 93.81 87 SER A C 1
ATOM 705 O O . SER A 1 87 ? -1.246 11.749 5.241 1.00 93.81 87 SER A O 1
ATOM 707 N N . PHE A 1 88 ? 0.135 10.748 3.778 1.00 92.31 88 PHE A N 1
ATOM 708 C CA . PHE A 1 88 ? 0.939 11.943 3.511 1.00 92.31 88 PHE A CA 1
ATOM 709 C C . PHE A 1 88 ? 0.453 12.729 2.291 1.00 92.31 88 PHE A C 1
ATOM 711 O O . PHE A 1 88 ? 1.132 13.653 1.857 1.00 92.31 88 PHE A O 1
ATOM 718 N N . GLY A 1 89 ? -0.723 12.408 1.738 1.00 86.00 89 GLY A N 1
ATOM 719 C CA . GLY A 1 89 ? -1.117 12.873 0.407 1.00 86.00 89 GLY A CA 1
ATOM 720 C C . GLY A 1 89 ? -1.351 14.369 0.221 1.00 86.00 89 GLY A C 1
ATOM 721 O O . GLY A 1 89 ? -1.406 14.856 -0.914 1.00 86.00 89 GLY A O 1
ATOM 722 N N . THR A 1 90 ? -1.429 15.113 1.317 1.00 83.19 90 THR A N 1
ATOM 723 C CA . THR A 1 90 ? -1.876 16.502 1.325 1.00 83.19 90 THR A CA 1
ATOM 724 C C . THR A 1 90 ? -0.741 17.455 1.705 1.00 83.19 90 THR A C 1
ATOM 726 O O . THR A 1 90 ? -0.135 17.317 2.770 1.00 83.19 90 THR A O 1
ATOM 729 N N . GLY A 1 91 ? -0.541 18.489 0.883 1.00 83.62 91 GLY A N 1
ATOM 730 C CA . GLY A 1 91 ? 0.494 19.511 1.074 1.00 83.62 91 GLY A CA 1
ATOM 731 C C . GLY A 1 91 ? 1.892 19.051 0.651 1.00 83.62 91 GLY A C 1
ATOM 732 O O . GLY A 1 91 ? 2.107 17.874 0.382 1.00 83.62 91 GLY A O 1
ATOM 733 N N . VAL A 1 92 ? 2.821 20.007 0.588 1.00 85.56 92 VAL A N 1
ATOM 734 C CA . VAL A 1 92 ? 4.254 19.771 0.356 1.00 85.56 92 VAL A CA 1
ATOM 735 C C . VAL A 1 92 ? 4.988 20.129 1.642 1.00 85.56 92 VAL A C 1
ATOM 737 O O . VAL A 1 92 ? 4.802 21.230 2.156 1.00 85.56 92 VAL A O 1
ATOM 740 N N . LEU A 1 93 ? 5.786 19.199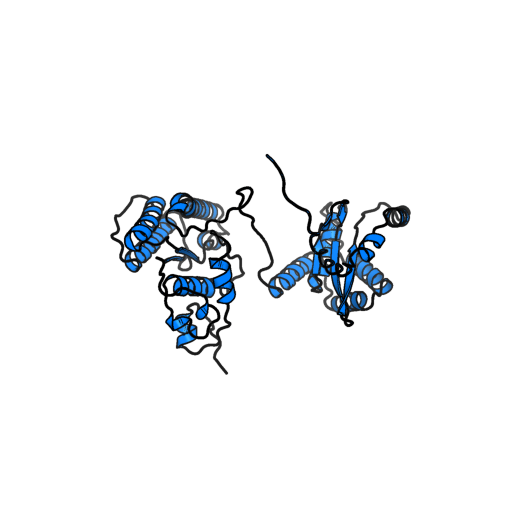 2.162 1.00 89.88 93 LEU A N 1
ATOM 741 C CA . LEU A 1 93 ? 6.551 19.364 3.401 1.00 89.88 93 LEU A CA 1
ATOM 742 C C . LEU A 1 93 ? 7.976 19.785 3.059 1.00 89.88 93 LEU A C 1
ATOM 744 O O . LEU A 1 93 ? 8.618 19.111 2.260 1.00 89.88 93 LEU A O 1
ATOM 748 N N . ARG A 1 94 ? 8.474 20.869 3.657 1.00 87.12 94 ARG A N 1
ATOM 749 C CA . ARG A 1 94 ? 9.741 21.503 3.245 1.00 87.12 94 ARG A CA 1
ATOM 750 C C . ARG A 1 94 ? 10.898 21.341 4.228 1.00 87.12 94 ARG A C 1
ATOM 752 O O . ARG A 1 94 ? 12.011 21.737 3.923 1.00 87.12 94 ARG A O 1
ATOM 759 N N . ASN A 1 95 ? 10.652 20.819 5.424 1.00 90.75 95 ASN A N 1
ATOM 760 C CA . ASN A 1 95 ? 11.678 20.574 6.445 1.00 90.75 95 ASN A CA 1
ATOM 761 C C . ASN A 1 95 ? 11.183 19.562 7.490 1.00 90.75 95 ASN A C 1
ATOM 763 O O . ASN A 1 95 ? 9.986 19.247 7.557 1.00 90.75 95 ASN A O 1
ATOM 767 N N . ARG A 1 96 ? 12.087 19.082 8.352 1.00 90.38 96 ARG A N 1
ATOM 768 C CA . ARG A 1 96 ? 11.736 18.133 9.420 1.00 90.38 96 ARG A CA 1
ATOM 769 C C . ARG A 1 96 ? 10.642 18.626 10.363 1.00 90.38 96 ARG A C 1
ATOM 771 O O . ARG A 1 96 ? 9.793 17.833 10.762 1.00 90.38 96 ARG A O 1
ATOM 778 N N . ALA A 1 97 ? 10.633 19.908 10.718 1.00 91.75 97 ALA A N 1
ATOM 779 C CA . ALA A 1 97 ? 9.652 20.446 11.658 1.00 91.75 97 ALA A CA 1
ATOM 780 C C . ALA A 1 97 ? 8.222 20.414 11.087 1.00 91.75 97 ALA A C 1
ATOM 782 O O . ALA A 1 97 ? 7.257 20.159 11.809 1.00 91.75 97 ALA A O 1
ATOM 783 N N . GLU A 1 98 ? 8.057 20.654 9.785 1.00 93.50 98 GLU A N 1
ATOM 784 C CA . GLU A 1 98 ? 6.780 20.476 9.089 1.00 93.50 98 GLU A CA 1
ATOM 785 C C . GLU A 1 98 ? 6.348 19.013 9.040 1.00 93.50 98 GLU A C 1
ATOM 787 O O . GLU A 1 98 ? 5.181 18.726 9.314 1.00 93.50 98 GLU A O 1
ATOM 792 N N . LEU A 1 99 ? 7.277 18.093 8.761 1.00 93.06 99 LEU A N 1
ATOM 793 C CA . LEU A 1 99 ? 7.000 16.657 8.785 1.00 93.06 99 LEU A CA 1
ATOM 794 C C . LEU A 1 99 ? 6.525 16.201 10.169 1.00 93.06 99 LEU A C 1
ATOM 796 O O . LEU A 1 99 ? 5.477 15.567 10.271 1.00 93.06 99 LEU A O 1
ATOM 800 N N . ASP A 1 100 ? 7.233 16.573 11.234 1.00 92.62 100 ASP A N 1
ATOM 801 C CA . ASP A 1 100 ? 6.880 16.166 12.596 1.00 92.62 100 ASP A CA 1
ATOM 802 C C . ASP A 1 100 ? 5.520 16.741 13.022 1.00 92.62 100 ASP A C 1
ATOM 804 O O . ASP A 1 100 ? 4.694 16.025 13.591 1.00 92.62 100 ASP A O 1
ATOM 808 N N . ARG A 1 101 ? 5.229 18.009 12.687 1.00 92.25 101 ARG A N 1
ATOM 809 C CA . ARG A 1 101 ? 3.899 18.604 12.915 1.00 92.25 101 ARG A CA 1
ATOM 810 C C . ARG A 1 101 ? 2.807 17.870 12.143 1.00 92.25 101 ARG A C 1
ATOM 812 O O . ARG A 1 101 ? 1.741 17.607 12.698 1.00 92.25 101 ARG A O 1
ATOM 819 N N . ARG A 1 102 ? 3.071 17.514 10.882 1.00 93.94 102 ARG A N 1
ATOM 820 C CA . ARG A 1 102 ? 2.125 16.773 10.043 1.00 93.94 102 ARG A CA 1
ATOM 821 C C . ARG A 1 102 ? 1.836 15.392 10.613 1.00 93.94 102 ARG A C 1
ATOM 823 O O . ARG A 1 102 ? 0.668 15.022 10.693 1.00 93.94 102 ARG A O 1
ATOM 830 N N . ILE A 1 103 ? 2.863 14.662 11.038 1.00 94.06 103 ILE A N 1
ATOM 831 C CA . ILE A 1 103 ? 2.681 13.342 11.642 1.00 94.06 103 ILE A CA 1
ATOM 832 C C . ILE A 1 103 ? 1.874 13.463 12.936 1.00 94.06 103 ILE A C 1
ATOM 834 O O . ILE A 1 103 ? 0.902 12.736 13.093 1.00 94.06 103 ILE A O 1
ATOM 838 N N . ARG A 1 104 ? 2.195 14.410 13.829 1.00 92.88 104 ARG A N 1
ATOM 839 C CA . ARG A 1 104 ? 1.411 14.621 15.064 1.00 92.88 104 ARG A CA 1
ATOM 840 C C . ARG A 1 104 ? -0.061 14.871 14.786 1.00 92.88 104 ARG A C 1
ATOM 842 O O . ARG A 1 104 ? -0.908 14.304 15.465 1.00 92.88 104 ARG A O 1
ATOM 849 N N . HIS A 1 105 ? -0.360 15.692 13.784 1.00 93.00 105 HIS A N 1
ATOM 850 C CA . HIS A 1 105 ? -1.737 15.954 13.392 1.00 93.00 105 HIS A CA 1
ATOM 851 C C . HIS A 1 105 ? -2.447 14.676 12.926 1.00 93.00 105 HIS A C 1
ATOM 853 O O . HIS A 1 105 ? -3.514 14.368 13.441 1.00 93.00 105 HIS A O 1
ATOM 859 N N . ILE A 1 106 ? -1.811 13.884 12.053 1.00 95.06 106 ILE A N 1
ATOM 860 C CA . ILE A 1 106 ? -2.351 12.591 11.596 1.00 95.06 106 ILE A CA 1
ATOM 861 C C . ILE A 1 106 ? -2.574 11.635 12.779 1.00 95.06 106 ILE A C 1
ATOM 863 O O . ILE A 1 106 ? -3.601 10.964 12.855 1.00 95.06 106 ILE A O 1
ATOM 867 N N . LEU A 1 107 ? -1.624 11.554 13.716 1.00 94.38 107 LEU A N 1
ATOM 868 C CA . LEU A 1 107 ? -1.752 10.698 14.897 1.00 94.38 107 LEU A CA 1
ATOM 869 C C . LEU A 1 107 ? -2.917 11.144 15.785 1.00 94.38 107 LEU A C 1
ATOM 871 O O . LEU A 1 107 ? -3.670 10.294 16.252 1.00 94.38 107 LEU A O 1
ATOM 875 N N . LYS A 1 108 ? -3.103 12.454 15.962 1.00 93.44 108 LYS A N 1
ATOM 876 C CA . LYS A 1 108 ? -4.221 13.017 16.721 1.00 93.44 108 LYS A CA 1
ATOM 877 C C . LYS A 1 108 ? -5.574 12.720 16.068 1.00 93.44 108 LYS A C 1
ATOM 879 O O . LYS A 1 108 ? -6.480 12.271 16.757 1.00 93.44 108 LYS A O 1
ATOM 884 N N . GLU A 1 109 ? -5.695 12.874 14.749 1.00 94.31 109 GLU A N 1
ATOM 885 C CA . GLU A 1 109 ? -6.913 12.494 14.013 1.00 94.31 109 GLU A CA 1
ATOM 886 C C . GLU A 1 109 ? -7.252 11.007 14.218 1.00 94.31 109 GLU A C 1
ATOM 888 O O . GLU A 1 109 ? -8.409 10.643 14.420 1.00 94.31 109 GLU A O 1
ATOM 893 N N . ASN A 1 110 ? -6.237 10.135 14.229 1.00 95.69 110 ASN A N 1
ATOM 894 C CA . ASN A 1 110 ? -6.433 8.713 14.512 1.00 95.69 110 ASN A CA 1
ATOM 895 C C . ASN A 1 110 ? -6.825 8.450 15.974 1.00 95.69 110 ASN A C 1
ATOM 897 O O . ASN A 1 110 ? -7.658 7.581 16.217 1.00 95.69 110 ASN A O 1
ATOM 901 N N . GLN A 1 111 ? -6.263 9.183 16.940 1.00 94.19 111 GLN A N 1
ATOM 902 C CA . GLN A 1 111 ? -6.672 9.092 18.348 1.00 94.19 111 GLN A CA 1
ATOM 903 C C . GLN A 1 111 ? -8.145 9.475 18.519 1.00 94.19 111 GLN A C 1
ATOM 905 O O . GLN A 1 111 ? -8.892 8.740 19.162 1.00 94.19 111 GLN A O 1
ATOM 910 N N . GLU A 1 112 ? -8.572 10.580 17.905 1.00 94.06 112 GLU A N 1
ATOM 911 C CA . GLU A 1 112 ? -9.960 11.049 17.935 1.00 94.06 112 GLU A CA 1
ATOM 912 C C . GLU A 1 112 ? -10.904 10.035 17.274 1.00 94.06 112 GLU A C 1
ATOM 914 O O . GLU A 1 112 ? -11.919 9.657 17.861 1.00 94.06 112 GLU A O 1
ATOM 919 N N . HIS A 1 113 ? -10.540 9.521 16.094 1.00 93.81 113 HIS A N 1
ATOM 920 C CA . HIS A 1 113 ? -11.333 8.520 15.379 1.00 93.81 113 HIS A CA 1
ATOM 921 C C . HIS A 1 113 ? -11.469 7.203 16.159 1.00 93.81 113 HIS A C 1
ATOM 923 O O . HIS A 1 113 ? -12.545 6.607 16.185 1.00 93.81 113 HIS A O 1
ATOM 929 N N . LEU A 1 114 ? -10.402 6.764 16.832 1.00 94.56 114 LEU A N 1
ATOM 930 C CA . LEU A 1 114 ? -10.397 5.559 17.666 1.00 94.56 114 LEU A CA 1
ATOM 931 C C . LEU A 1 114 ? -10.925 5.797 19.090 1.00 94.56 114 LEU A C 1
ATOM 933 O O . LEU A 1 114 ? -10.973 4.843 19.871 1.00 94.56 114 LEU A O 1
ATOM 937 N N . GLN A 1 115 ? -11.340 7.031 19.405 1.00 93.81 115 GLN A N 1
ATOM 938 C CA . GLN A 1 115 ? -11.869 7.464 20.702 1.00 93.81 115 GLN A CA 1
ATOM 939 C C . GLN A 1 115 ? -10.905 7.204 21.869 1.00 93.81 115 GLN A C 1
ATOM 941 O O . GLN A 1 115 ? -11.322 6.777 22.945 1.00 93.81 115 GLN A O 1
ATOM 946 N N . LEU A 1 116 ? -9.611 7.433 21.647 1.00 90.62 116 LEU A N 1
ATOM 947 C CA . LEU A 1 116 ? -8.557 7.206 22.634 1.00 90.62 116 LEU A CA 1
ATOM 948 C C . LEU A 1 116 ? -8.289 8.482 23.442 1.00 90.62 116 LEU A C 1
ATOM 950 O O . LEU A 1 116 ? -8.271 9.586 22.895 1.00 90.62 116 LEU A O 1
ATOM 954 N N . ALA A 1 117 ? -8.008 8.333 24.738 1.00 79.12 117 ALA A N 1
ATOM 955 C CA . ALA A 1 117 ? -7.494 9.433 25.550 1.00 79.12 117 ALA A CA 1
ATOM 956 C C . ALA A 1 117 ? -6.039 9.729 25.146 1.00 79.12 117 ALA A C 1
ATOM 958 O O . ALA A 1 117 ? -5.161 8.878 25.291 1.00 79.12 117 ALA A O 1
ATOM 959 N N . GLY A 1 118 ? -5.793 10.917 24.592 1.00 66.50 118 GLY A N 1
ATOM 960 C CA . GLY A 1 118 ? -4.460 11.348 24.177 1.00 66.50 118 GLY A CA 1
ATOM 961 C C . GLY A 1 118 ? -3.709 12.045 25.308 1.00 66.50 118 GLY A C 1
ATOM 962 O O . GLY A 1 118 ? -4.250 12.940 25.954 1.00 66.50 118 GLY A O 1
ATOM 963 N N . GLU A 1 119 ? -2.444 11.679 25.501 1.00 66.50 119 GLU A N 1
ATOM 964 C CA . GLU A 1 119 ? -1.482 12.498 26.238 1.00 66.50 119 GLU A CA 1
ATOM 965 C C . GLU A 1 119 ? -0.459 13.065 25.251 1.00 66.50 119 GLU A C 1
ATOM 967 O O . GLU A 1 119 ? 0.109 12.327 24.439 1.00 66.50 119 GLU A O 1
ATOM 972 N N . ASP A 1 120 ? -0.211 14.373 25.319 1.00 66.12 120 ASP A N 1
ATOM 973 C CA . ASP A 1 120 ? 0.819 15.006 24.502 1.00 66.12 120 ASP A CA 1
ATOM 974 C C . ASP A 1 120 ? 2.203 14.507 24.952 1.00 66.12 120 ASP A C 1
ATOM 976 O O . ASP A 1 120 ? 2.600 14.646 26.111 1.00 66.12 120 ASP A O 1
ATOM 980 N N . ARG A 1 121 ? 2.939 13.880 24.028 1.00 74.38 121 ARG A N 1
ATOM 981 C CA . ARG A 1 121 ? 4.333 13.446 24.224 1.00 74.38 121 ARG A CA 1
ATOM 982 C C . ARG A 1 121 ? 5.281 14.349 23.448 1.00 74.38 121 ARG A C 1
ATOM 984 O O . ARG A 1 121 ? 4.920 14.913 22.413 1.00 74.38 121 ARG A O 1
ATOM 991 N N . GLU A 1 122 ? 6.522 14.447 23.916 1.00 72.62 122 GLU A N 1
ATOM 992 C CA . GLU A 1 122 ? 7.523 15.328 23.309 1.00 72.62 122 GLU A CA 1
ATOM 993 C C . GLU A 1 122 ? 7.991 14.875 21.927 1.00 72.62 122 GLU A C 1
ATOM 995 O O . GLU A 1 122 ? 8.359 15.730 21.128 1.00 72.62 122 GLU A O 1
ATOM 1000 N N . ASP A 1 123 ? 7.920 13.588 21.577 1.00 85.81 123 ASP A N 1
ATOM 1001 C CA . ASP A 1 123 ? 8.386 13.072 20.285 1.00 85.81 123 ASP A CA 1
ATOM 1002 C C . ASP A 1 123 ? 7.322 12.256 19.526 1.00 85.81 123 ASP A C 1
ATOM 1004 O O . ASP A 1 123 ? 6.412 11.651 20.095 1.00 85.81 123 ASP A O 1
ATOM 1008 N N . VAL A 1 124 ? 7.441 12.268 18.195 1.00 90.25 124 VAL A N 1
ATOM 1009 C CA . VAL A 1 124 ? 6.496 11.638 17.260 1.00 90.25 124 VAL A CA 1
ATOM 1010 C C . VAL A 1 124 ? 6.462 10.115 17.403 1.00 90.25 124 VAL A C 1
ATOM 1012 O O . VAL A 1 124 ? 5.395 9.509 17.284 1.00 90.25 124 VAL A O 1
ATOM 1015 N N . SER A 1 125 ? 7.617 9.494 17.644 1.00 89.31 125 SER A N 1
ATOM 1016 C CA . SER A 1 125 ? 7.738 8.040 17.718 1.00 89.31 125 SER A CA 1
ATOM 1017 C C . SER A 1 125 ? 7.018 7.500 18.956 1.00 89.31 125 SER A C 1
ATOM 1019 O O . SER A 1 125 ? 6.246 6.548 18.842 1.00 89.31 125 SER A O 1
ATOM 1021 N N . SER A 1 126 ? 7.166 8.170 20.102 1.00 89.00 126 SER A N 1
ATOM 1022 C CA . SER A 1 126 ? 6.436 7.865 21.335 1.00 89.00 126 SER A CA 1
ATOM 1023 C C . SER A 1 126 ? 4.930 8.068 21.185 1.00 89.00 126 SER A C 1
ATOM 1025 O O . SER A 1 126 ? 4.158 7.211 21.614 1.00 89.00 126 SER A O 1
ATOM 1027 N N . CYS A 1 127 ? 4.488 9.154 20.532 1.00 91.00 127 CYS A N 1
ATOM 1028 C CA . CYS A 1 127 ? 3.066 9.351 20.223 1.00 91.00 127 CYS A CA 1
ATOM 1029 C C . CYS A 1 127 ? 2.496 8.186 19.402 1.00 91.00 127 CYS A C 1
ATOM 1031 O O . CYS A 1 127 ? 1.385 7.727 19.666 1.00 91.00 127 CYS A O 1
ATOM 1033 N N . PHE A 1 128 ? 3.243 7.706 18.404 1.00 93.31 128 PHE A N 1
ATOM 1034 C CA . PHE A 1 128 ? 2.773 6.628 17.542 1.00 93.31 128 PHE A CA 1
ATOM 1035 C C . PHE A 1 128 ? 2.745 5.276 18.263 1.00 93.31 128 PHE A C 1
ATOM 1037 O O . PHE A 1 128 ? 1.756 4.552 18.155 1.00 93.31 128 PHE A O 1
ATOM 1044 N N . ALA A 1 129 ? 3.781 4.959 19.043 1.00 90.75 129 ALA A N 1
ATOM 1045 C CA . ALA A 1 129 ? 3.830 3.740 19.847 1.00 90.75 129 ALA A CA 1
ATOM 1046 C C . ALA A 1 129 ? 2.651 3.682 20.830 1.00 90.75 129 ALA A C 1
ATOM 1048 O O . ALA A 1 129 ? 1.957 2.669 20.932 1.00 90.75 129 ALA A O 1
ATOM 1049 N N . GLU A 1 130 ? 2.378 4.804 21.499 1.00 91.19 130 GLU A N 1
ATOM 1050 C CA . GLU A 1 130 ? 1.268 4.918 22.437 1.00 91.19 130 GLU A CA 1
ATOM 1051 C C . GLU A 1 130 ? -0.087 4.774 21.741 1.00 91.19 130 GLU A C 1
ATOM 1053 O O . GLU A 1 130 ? -0.944 4.044 22.235 1.00 91.19 130 GLU A O 1
ATOM 1058 N N . LEU A 1 131 ? -0.269 5.387 20.565 1.00 93.44 131 LEU A N 1
ATOM 1059 C CA . LEU A 1 131 ? -1.482 5.217 19.761 1.00 93.44 131 LEU A CA 1
ATOM 1060 C C . LEU A 1 131 ? -1.748 3.735 19.457 1.00 93.44 131 LEU A C 1
ATOM 1062 O O . LEU A 1 131 ? -2.863 3.260 19.664 1.00 93.44 131 LEU A O 1
ATOM 1066 N N . ILE A 1 132 ? -0.733 2.994 18.999 1.00 92.62 132 ILE A N 1
ATOM 1067 C CA . ILE A 1 132 ? -0.864 1.563 18.677 1.00 92.62 132 ILE A CA 1
ATOM 1068 C C . ILE A 1 132 ? -1.214 0.759 19.938 1.00 92.62 132 ILE A C 1
ATOM 1070 O O . ILE A 1 132 ? -2.106 -0.095 19.914 1.00 92.62 132 ILE A O 1
ATOM 1074 N N . ARG A 1 133 ? -0.531 1.037 21.052 1.00 91.31 133 ARG A N 1
ATOM 1075 C CA . ARG A 1 133 ? -0.742 0.347 22.328 1.00 91.31 133 ARG A CA 1
ATOM 1076 C C . ARG A 1 133 ? -2.151 0.584 22.874 1.00 91.31 133 ARG A C 1
ATOM 1078 O O . ARG A 1 133 ? -2.834 -0.375 23.234 1.00 91.31 133 ARG A O 1
ATOM 1085 N N . GLN A 1 134 ? -2.600 1.837 22.903 1.00 92.75 134 GLN A N 1
ATOM 1086 C CA . GLN A 1 134 ? -3.927 2.222 23.390 1.00 92.75 134 GLN A CA 1
ATOM 1087 C C . GLN A 1 134 ? -5.041 1.694 22.492 1.00 92.75 134 GLN A C 1
ATOM 1089 O O . GLN A 1 134 ? -6.036 1.181 23.000 1.00 92.75 134 GLN A O 1
ATOM 1094 N N . ALA A 1 135 ? -4.843 1.713 21.170 1.00 93.62 135 ALA A N 1
ATOM 1095 C CA . ALA A 1 135 ? -5.765 1.095 20.224 1.00 93.62 135 ALA A CA 1
ATOM 1096 C C . ALA A 1 135 ? -6.011 -0.382 20.567 1.00 93.62 135 ALA A C 1
ATOM 1098 O O . ALA A 1 135 ? -7.161 -0.814 20.648 1.00 93.62 135 ALA A O 1
ATOM 1099 N N . LYS A 1 136 ? -4.950 -1.147 20.856 1.00 91.81 136 LYS A N 1
ATOM 1100 C CA . LYS A 1 136 ? -5.092 -2.548 21.272 1.00 91.81 136 LYS A CA 1
ATOM 1101 C C . LYS A 1 136 ? -5.793 -2.704 22.619 1.00 91.81 136 LYS A C 1
ATOM 1103 O O . LYS A 1 136 ? -6.629 -3.592 22.757 1.00 91.81 136 LYS A O 1
ATOM 1108 N N . ILE A 1 137 ? -5.449 -1.883 23.611 1.00 90.75 137 ILE A N 1
ATOM 1109 C CA . ILE A 1 137 ? -6.040 -1.971 24.955 1.00 90.75 137 ILE A CA 1
ATOM 1110 C C . ILE A 1 137 ? -7.540 -1.683 24.911 1.00 90.75 137 ILE A C 1
ATOM 1112 O O . ILE A 1 137 ? -8.321 -2.449 25.468 1.00 90.75 137 ILE A O 1
ATOM 1116 N N . GLN A 1 138 ? -7.943 -0.614 24.226 1.00 92.69 138 GLN A N 1
ATOM 1117 C CA . GLN A 1 138 ? -9.336 -0.181 24.181 1.00 92.69 138 GLN A CA 1
ATOM 1118 C C . GLN A 1 138 ? -10.223 -1.108 23.344 1.00 92.69 138 GLN A C 1
ATOM 1120 O O . GLN A 1 138 ? -11.365 -1.360 23.719 1.00 92.69 138 GLN A O 1
ATOM 1125 N N . HIS A 1 139 ? -9.711 -1.627 22.225 1.00 91.12 139 HIS A N 1
ATOM 1126 C CA . HIS A 1 139 ? -10.508 -2.422 21.280 1.00 91.12 139 HIS A CA 1
ATOM 1127 C C . HIS A 1 139 ? -10.294 -3.937 21.418 1.00 91.12 139 HIS A C 1
ATOM 1129 O O . HIS A 1 139 ? -10.956 -4.717 20.737 1.00 91.12 139 HIS A O 1
ATOM 1135 N N . GLY A 1 140 ? -9.365 -4.380 22.272 1.00 89.19 140 GLY A N 1
ATOM 1136 C CA . GLY A 1 140 ? -9.081 -5.797 22.541 1.00 89.19 140 GLY A CA 1
ATOM 1137 C C . GLY A 1 140 ? -8.461 -6.573 21.371 1.00 89.19 140 GLY A C 1
ATOM 1138 O O . GLY A 1 140 ? -8.204 -7.769 21.494 1.00 89.19 140 GLY A O 1
ATOM 1139 N N . GLN A 1 141 ? -8.201 -5.909 20.243 1.00 89.88 141 GLN A N 1
ATOM 1140 C CA . GLN A 1 141 ? -7.667 -6.487 19.011 1.00 89.88 141 GLN A CA 1
ATOM 1141 C C . GLN A 1 141 ? -6.391 -5.765 18.584 1.00 89.88 141 GLN A C 1
ATOM 1143 O O . GLN A 1 141 ? -6.210 -4.580 18.855 1.00 89.88 141 GLN A O 1
ATOM 1148 N N . GLY A 1 142 ? -5.492 -6.478 17.904 1.00 89.12 142 GLY A N 1
ATOM 1149 C CA . GLY A 1 142 ? -4.271 -5.871 17.371 1.00 89.12 142 GLY A CA 1
ATOM 1150 C C . GLY A 1 142 ? -4.585 -4.787 16.337 1.00 89.12 142 GLY A C 1
ATOM 1151 O O . GLY A 1 142 ? -5.481 -4.960 15.514 1.00 89.12 142 GLY A O 1
ATOM 1152 N N . ALA A 1 143 ? -3.839 -3.683 16.357 1.00 92.56 143 ALA A N 1
ATOM 1153 C CA . ALA A 1 143 ? -4.076 -2.588 15.422 1.00 92.56 143 ALA A CA 1
ATOM 1154 C C . ALA A 1 143 ? -3.647 -2.934 13.990 1.00 92.56 143 ALA A C 1
ATOM 1156 O O . ALA A 1 143 ? -2.617 -3.580 13.765 1.00 92.56 143 ALA A O 1
ATOM 1157 N N . VAL A 1 144 ? -4.432 -2.459 13.021 1.00 94.00 144 VAL A N 1
ATOM 1158 C CA . VAL A 1 144 ? -4.105 -2.492 11.592 1.00 94.00 144 VAL A CA 1
ATOM 1159 C C . VAL A 1 144 ? -3.552 -1.139 11.200 1.00 94.00 144 VAL A C 1
ATOM 1161 O O . VAL A 1 144 ? -4.246 -0.133 11.304 1.00 94.00 144 VAL A O 1
ATOM 1164 N N . ILE A 1 145 ? -2.311 -1.115 10.724 1.00 94.50 145 ILE A N 1
ATOM 1165 C CA . ILE A 1 145 ? -1.639 0.116 10.310 1.00 94.50 145 ILE A CA 1
ATOM 1166 C C . ILE A 1 145 ? -1.647 0.175 8.786 1.00 94.50 145 ILE A C 1
ATOM 1168 O O . ILE A 1 145 ? -1.079 -0.686 8.113 1.00 94.50 145 ILE A O 1
ATOM 1172 N N . LEU A 1 146 ? -2.295 1.199 8.244 1.00 95.06 146 LEU A N 1
ATOM 1173 C CA . LEU A 1 146 ? -2.426 1.439 6.815 1.00 95.06 146 LEU A CA 1
ATOM 1174 C C . LEU A 1 146 ? -1.752 2.763 6.466 1.00 95.06 146 LEU A C 1
ATOM 1176 O O . LEU A 1 146 ? -2.115 3.799 7.016 1.00 95.06 146 LEU A O 1
ATOM 1180 N N . ILE A 1 147 ? -0.774 2.732 5.559 1.00 93.25 147 ILE A N 1
ATOM 1181 C CA . ILE A 1 147 ? 0.026 3.909 5.196 1.00 93.25 147 ILE A CA 1
ATOM 1182 C C . ILE A 1 147 ? -0.115 4.166 3.696 1.00 93.25 147 ILE A C 1
ATOM 1184 O O . ILE A 1 147 ? 0.326 3.350 2.884 1.00 93.25 147 ILE A O 1
ATOM 1188 N N . ASP A 1 148 ? -0.721 5.293 3.328 1.00 92.44 148 ASP A N 1
ATOM 1189 C CA . ASP A 1 148 ? -0.834 5.755 1.943 1.00 92.44 148 ASP A CA 1
ATOM 1190 C C . ASP A 1 148 ? 0.138 6.907 1.660 1.00 92.44 148 ASP A C 1
ATOM 1192 O O . ASP A 1 148 ? 0.458 7.717 2.531 1.00 92.44 148 ASP A O 1
ATOM 1196 N N . GLU A 1 149 ? 0.610 6.975 0.415 1.00 89.94 149 GLU A N 1
ATOM 1197 C CA . GLU A 1 149 ? 1.620 7.945 -0.033 1.00 89.94 149 GLU A CA 1
ATOM 1198 C C . GLU A 1 149 ? 2.873 7.991 0.879 1.00 89.94 149 GLU A C 1
ATOM 1200 O O . GLU A 1 149 ? 3.430 9.053 1.145 1.00 89.94 149 GLU A O 1
ATOM 1205 N N . TYR A 1 150 ? 3.329 6.820 1.350 1.00 88.88 150 TYR A N 1
ATOM 1206 C CA . TYR A 1 150 ? 4.411 6.650 2.338 1.00 88.88 150 TYR A CA 1
ATOM 1207 C C . TYR A 1 150 ? 5.752 7.318 1.967 1.00 88.88 150 TYR A C 1
ATOM 1209 O O . TYR A 1 150 ? 6.563 7.599 2.851 1.00 88.88 150 TYR A O 1
ATOM 1217 N N . ASP A 1 151 ? 6.013 7.524 0.674 1.00 87.62 151 ASP A N 1
ATOM 1218 C CA . ASP A 1 151 ? 7.239 8.101 0.114 1.00 87.62 151 ASP A CA 1
ATOM 1219 C C . ASP A 1 151 ? 7.070 9.540 -0.373 1.00 87.62 151 ASP A C 1
ATOM 1221 O O . ASP A 1 151 ? 8.062 10.198 -0.691 1.00 87.62 151 ASP A O 1
ATOM 1225 N N . LYS A 1 152 ? 5.841 10.058 -0.408 1.00 89.62 152 LYS A N 1
ATOM 1226 C CA . LYS A 1 152 ? 5.543 11.368 -0.987 1.00 89.62 152 LYS A CA 1
ATOM 1227 C C . LYS A 1 152 ? 6.365 12.513 -0.379 1.00 89.62 152 LYS A C 1
ATOM 1229 O O . LYS A 1 152 ? 6.903 13.281 -1.170 1.00 89.62 152 LYS A O 1
ATOM 1234 N N . PRO A 1 153 ? 6.594 12.607 0.950 1.00 91.50 153 PRO A N 1
ATOM 1235 C CA . PRO A 1 153 ? 7.454 13.662 1.499 1.00 91.50 153 PRO A CA 1
ATOM 1236 C C . PRO A 1 153 ? 8.888 13.648 0.946 1.00 91.50 153 PRO A C 1
ATOM 1238 O O . PRO A 1 153 ? 9.528 14.691 0.864 1.00 91.50 153 PRO A O 1
ATOM 1241 N N . ILE A 1 154 ? 9.400 12.476 0.555 1.00 90.06 154 ILE A N 1
ATOM 1242 C CA . ILE A 1 154 ? 10.716 12.338 -0.082 1.00 90.06 154 ILE A CA 1
ATOM 1243 C C . ILE A 1 154 ? 10.612 12.723 -1.561 1.00 90.06 154 ILE A C 1
ATOM 1245 O O . ILE A 1 154 ? 11.444 13.476 -2.059 1.00 90.06 154 ILE A O 1
ATOM 1249 N N . LEU A 1 155 ? 9.590 12.216 -2.258 1.00 88.31 155 LEU A N 1
ATOM 1250 C CA . LEU A 1 155 ? 9.395 12.443 -3.692 1.00 88.31 155 LEU A CA 1
ATOM 1251 C C . LEU A 1 155 ? 9.135 13.913 -4.033 1.00 88.31 155 LEU A C 1
ATOM 1253 O O . LEU A 1 155 ? 9.665 14.398 -5.029 1.00 88.31 155 LEU A O 1
ATOM 1257 N N . ASP A 1 156 ? 8.377 14.629 -3.204 1.00 87.69 156 ASP A N 1
ATOM 1258 C CA . ASP A 1 156 ? 8.089 16.054 -3.403 1.00 87.69 156 ASP A CA 1
ATOM 1259 C C . ASP A 1 156 ? 9.354 16.928 -3.297 1.00 87.69 156 ASP A C 1
ATOM 1261 O O . ASP A 1 156 ? 9.385 18.022 -3.851 1.00 87.69 156 ASP A O 1
ATOM 1265 N N . ASN A 1 157 ? 10.408 16.429 -2.639 1.00 88.06 157 ASN A N 1
ATOM 1266 C CA . ASN A 1 157 ? 11.684 17.123 -2.444 1.00 88.06 157 ASN A CA 1
ATOM 1267 C C . ASN A 1 157 ? 12.845 16.453 -3.198 1.00 88.06 157 ASN A C 1
ATOM 1269 O O . ASN A 1 157 ? 14.006 16.697 -2.886 1.00 88.06 157 ASN A O 1
ATOM 1273 N N . ILE A 1 158 ? 12.574 15.592 -4.187 1.00 87.81 158 ILE A N 1
ATOM 1274 C CA . ILE A 1 158 ? 13.617 14.781 -4.846 1.00 87.81 158 ILE A CA 1
ATOM 1275 C C . ILE A 1 158 ? 14.700 15.616 -5.551 1.00 87.81 158 ILE A C 1
ATOM 1277 O O . ILE A 1 158 ? 15.820 15.146 -5.742 1.00 87.81 158 ILE A O 1
ATOM 1281 N N . THR A 1 159 ? 14.379 16.858 -5.920 1.00 90.81 159 THR A N 1
ATOM 1282 C CA . THR A 1 159 ? 15.307 17.826 -6.523 1.00 90.81 159 THR A CA 1
ATOM 1283 C C . THR A 1 159 ? 16.205 18.529 -5.505 1.00 90.81 159 THR A C 1
ATOM 1285 O O . THR A 1 159 ? 17.148 19.204 -5.905 1.00 90.81 159 THR A O 1
ATOM 1288 N N . GLU A 1 160 ? 15.938 18.370 -4.207 1.00 91.06 160 GLU A N 1
ATOM 1289 C CA . GLU A 1 160 ? 16.655 18.999 -3.095 1.00 91.06 160 GLU A CA 1
ATOM 1290 C C . GLU A 1 160 ? 17.229 17.902 -2.175 1.00 91.06 160 GLU A C 1
ATOM 1292 O O . GLU A 1 160 ? 16.586 17.494 -1.204 1.00 91.06 160 GLU A O 1
ATOM 1297 N N . PRO A 1 161 ? 18.439 17.375 -2.470 1.00 88.31 161 PRO A N 1
ATOM 1298 C CA . PRO A 1 161 ? 18.964 16.169 -1.824 1.00 88.31 161 PRO A CA 1
ATOM 1299 C C . PRO A 1 161 ? 19.063 16.248 -0.298 1.00 88.31 161 PRO A C 1
ATOM 1301 O O . PRO A 1 161 ? 18.848 15.242 0.379 1.00 88.31 161 PRO A O 1
ATOM 1304 N N . GLU A 1 162 ? 19.375 17.426 0.247 1.00 91.06 162 GLU A N 1
ATOM 1305 C CA . GLU A 1 162 ? 19.481 17.644 1.694 1.00 91.06 162 GLU A CA 1
ATOM 1306 C C . GLU A 1 162 ? 18.116 17.518 2.381 1.00 91.06 162 GLU A C 1
ATOM 1308 O O . GLU A 1 162 ? 17.979 16.753 3.338 1.00 91.06 162 GLU A O 1
ATOM 1313 N N . ILE A 1 163 ? 17.082 18.168 1.835 1.00 89.94 163 ILE A N 1
ATOM 1314 C CA . ILE A 1 163 ? 15.710 18.085 2.354 1.00 89.94 163 ILE A CA 1
ATOM 1315 C C . ILE A 1 163 ? 15.167 16.666 2.178 1.00 89.94 163 ILE A C 1
ATOM 1317 O O . ILE A 1 163 ? 14.627 16.089 3.120 1.00 89.94 163 ILE A O 1
ATOM 1321 N N . ALA A 1 164 ? 15.365 16.039 1.015 1.00 88.69 164 ALA A N 1
ATOM 1322 C CA . ALA A 1 164 ? 14.957 14.652 0.792 1.00 88.69 164 ALA A CA 1
ATOM 1323 C C . ALA A 1 164 ? 15.620 13.679 1.786 1.00 88.69 164 ALA A C 1
ATOM 1325 O O . ALA A 1 164 ? 14.973 12.747 2.275 1.00 88.69 164 ALA A O 1
ATOM 1326 N N . ALA A 1 165 ? 16.901 13.888 2.114 1.00 88.38 165 ALA A N 1
ATOM 1327 C CA . ALA A 1 165 ? 17.606 13.098 3.118 1.00 88.38 165 ALA A CA 1
ATOM 1328 C C . ALA A 1 165 ? 17.050 13.333 4.531 1.00 88.38 165 ALA A C 1
ATOM 1330 O O . ALA A 1 165 ? 16.871 12.367 5.279 1.00 88.38 165 ALA A O 1
ATOM 1331 N N . GLU A 1 166 ? 16.737 14.581 4.881 1.00 92.06 166 GLU A N 1
ATOM 1332 C CA . GLU A 1 166 ? 16.105 14.942 6.150 1.00 92.06 166 GLU A CA 1
ATOM 1333 C C . GLU A 1 166 ? 14.718 14.286 6.295 1.00 92.06 166 GLU A C 1
ATOM 1335 O O . GLU A 1 166 ? 14.451 13.619 7.301 1.00 92.06 166 GLU A O 1
ATOM 1340 N N . MET A 1 167 ? 13.878 14.368 5.255 1.00 91.50 167 MET A N 1
ATOM 1341 C CA . MET A 1 167 ? 12.562 13.718 5.183 1.00 91.50 167 MET A CA 1
ATOM 1342 C C . MET A 1 167 ? 12.672 12.206 5.334 1.00 91.50 167 MET A C 1
ATOM 1344 O O . MET A 1 167 ? 11.960 11.599 6.135 1.00 91.50 167 MET A O 1
ATOM 1348 N N . ARG A 1 168 ? 13.602 11.583 4.602 1.00 89.31 168 ARG A N 1
ATOM 1349 C CA . ARG A 1 168 ? 13.851 10.140 4.679 1.00 89.31 168 ARG A CA 1
ATOM 1350 C C . ARG A 1 168 ? 14.255 9.717 6.087 1.00 89.31 168 ARG A C 1
ATOM 1352 O O . ARG A 1 168 ? 13.766 8.701 6.573 1.00 89.31 168 ARG A O 1
ATOM 1359 N N . ASN A 1 169 ? 15.130 10.474 6.747 1.00 87.75 169 ASN A N 1
ATOM 1360 C CA . ASN A 1 169 ? 15.558 10.173 8.112 1.00 87.75 169 ASN A CA 1
ATOM 1361 C C . ASN A 1 169 ? 14.402 10.325 9.114 1.00 87.75 169 ASN A C 1
ATOM 1363 O O . ASN A 1 169 ? 14.238 9.459 9.974 1.00 87.75 169 ASN A O 1
ATOM 1367 N N . GLY A 1 170 ? 13.577 11.368 8.976 1.00 88.25 170 GLY A N 1
ATOM 1368 C CA . GLY A 1 170 ? 12.374 11.552 9.791 1.00 88.25 170 GLY A CA 1
ATOM 1369 C C . GLY A 1 170 ? 11.375 10.404 9.624 1.00 88.25 170 GLY A C 1
ATOM 1370 O O . GLY A 1 170 ? 10.978 9.779 10.606 1.00 88.25 170 GLY A O 1
ATOM 1371 N N . LEU A 1 171 ? 11.047 10.049 8.379 1.00 90.25 171 LEU A N 1
ATOM 1372 C CA . LEU A 1 171 ? 10.148 8.934 8.072 1.00 90.25 171 LEU A CA 1
ATOM 1373 C C . LEU A 1 171 ? 10.705 7.583 8.532 1.00 90.25 171 LEU A C 1
ATOM 1375 O O . LEU A 1 171 ? 9.954 6.759 9.043 1.00 90.25 171 LEU A O 1
ATOM 1379 N N . ARG A 1 172 ? 12.017 7.349 8.411 1.00 86.44 172 ARG A N 1
ATOM 1380 C CA . ARG A 1 172 ? 12.653 6.125 8.919 1.00 86.44 172 ARG A CA 1
ATOM 1381 C C . ARG A 1 172 ? 12.442 5.968 10.427 1.00 86.44 172 ARG A C 1
ATOM 1383 O O . ARG A 1 172 ? 12.092 4.878 10.865 1.00 86.44 172 ARG A O 1
ATOM 1390 N N . ASN A 1 173 ? 12.635 7.042 11.195 1.00 83.75 173 ASN A N 1
ATOM 1391 C CA . ASN A 1 173 ? 12.433 7.035 12.649 1.00 83.75 173 ASN A CA 1
ATOM 1392 C C . ASN A 1 173 ? 10.953 6.858 13.032 1.00 83.75 173 ASN A C 1
ATOM 1394 O O . ASN A 1 173 ? 10.636 6.298 14.077 1.00 83.75 173 ASN A O 1
ATOM 1398 N N . PHE A 1 174 ? 10.040 7.333 12.187 1.00 90.06 174 PHE A N 1
ATOM 1399 C CA . PHE A 1 174 ? 8.611 7.118 12.372 1.00 90.06 174 PHE A CA 1
ATOM 1400 C C . PHE A 1 174 ? 8.213 5.661 12.093 1.00 90.06 174 PHE A C 1
ATOM 1402 O O . PHE A 1 174 ? 7.551 5.027 12.911 1.00 90.06 174 PHE A O 1
ATOM 1409 N N . TYR A 1 175 ? 8.658 5.094 10.969 1.00 87.38 175 TYR A N 1
ATOM 1410 C CA . TYR A 1 175 ? 8.313 3.725 10.580 1.00 87.38 175 TYR A CA 1
ATOM 1411 C C . TYR A 1 175 ? 8.987 2.653 11.444 1.00 87.38 175 TYR A C 1
ATOM 1413 O O . TYR A 1 175 ? 8.443 1.555 11.556 1.00 87.38 175 TYR A O 1
ATOM 1421 N N . SER A 1 176 ? 10.128 2.939 12.088 1.00 84.38 176 SER A N 1
ATOM 1422 C CA . SER A 1 176 ? 10.778 1.974 12.989 1.00 84.38 176 SER A CA 1
ATOM 1423 C C . SER A 1 176 ? 9.888 1.569 14.167 1.00 84.38 176 SER A C 1
ATOM 1425 O O . SER A 1 176 ? 9.944 0.418 14.590 1.00 84.38 176 SER A O 1
ATOM 1427 N N . VAL A 1 177 ? 8.996 2.460 14.617 1.00 86.81 177 VAL A N 1
ATOM 1428 C CA . VAL A 1 177 ? 8.025 2.199 15.696 1.00 86.81 177 VAL A CA 1
ATOM 1429 C C . VAL A 1 177 ? 7.135 0.994 15.400 1.00 86.81 177 VAL A C 1
ATOM 1431 O O . VAL A 1 177 ? 6.754 0.268 16.315 1.00 86.81 177 VAL A O 1
ATOM 1434 N N . ILE A 1 178 ? 6.815 0.756 14.125 1.00 84.38 178 ILE A N 1
ATOM 1435 C CA . ILE A 1 178 ? 5.952 -0.355 13.709 1.00 84.38 178 ILE A CA 1
ATOM 1436 C C . ILE A 1 178 ? 6.592 -1.692 14.093 1.00 84.38 178 ILE A C 1
ATOM 1438 O O . ILE A 1 178 ? 5.900 -2.565 14.609 1.00 84.38 178 ILE A O 1
ATOM 1442 N N . LYS A 1 179 ? 7.912 -1.813 13.895 1.00 76.69 179 LYS A N 1
ATOM 1443 C CA . LYS A 1 179 ? 8.684 -3.017 14.222 1.00 76.69 179 LYS A CA 1
ATOM 1444 C C . LYS A 1 179 ? 8.748 -3.258 15.731 1.00 76.69 179 LYS A C 1
ATOM 1446 O O . LYS A 1 179 ? 8.646 -4.397 16.174 1.00 76.69 179 LYS A O 1
ATOM 1451 N N . ASP A 1 180 ? 8.902 -2.197 16.516 1.00 74.50 180 ASP A N 1
ATOM 1452 C CA . ASP A 1 180 ? 8.973 -2.304 17.979 1.00 74.50 180 ASP A CA 1
ATOM 1453 C C . ASP A 1 180 ? 7.586 -2.559 18.595 1.00 74.50 180 ASP A C 1
ATOM 1455 O O . ASP A 1 180 ? 7.464 -3.202 19.633 1.00 74.50 180 ASP A O 1
ATOM 1459 N N . SER A 1 181 ? 6.521 -2.142 17.905 1.00 78.62 181 SER A N 1
ATOM 1460 C CA . SER A 1 181 ? 5.121 -2.353 18.303 1.00 78.62 181 SER A CA 1
ATOM 1461 C C . SER A 1 181 ? 4.532 -3.669 17.772 1.00 78.62 181 SER A C 1
ATOM 1463 O O . SER A 1 181 ? 3.313 -3.860 17.768 1.00 78.62 181 SER A O 1
ATOM 1465 N N . ASP A 1 182 ? 5.385 -4.596 17.327 1.00 75.50 182 ASP A N 1
ATOM 1466 C CA . ASP A 1 182 ? 5.036 -5.885 16.720 1.00 75.50 182 ASP A CA 1
ATOM 1467 C C . ASP A 1 182 ? 4.058 -6.726 17.556 1.00 75.50 182 ASP A C 1
ATOM 1469 O O . ASP A 1 182 ? 3.327 -7.558 17.010 1.00 75.50 182 ASP A O 1
ATOM 1473 N N . GLU A 1 183 ? 4.063 -6.551 18.877 1.00 75.88 183 GLU A N 1
ATOM 1474 C CA . GLU A 1 183 ? 3.177 -7.253 19.800 1.00 75.88 183 GLU A CA 1
ATOM 1475 C C . GLU A 1 183 ? 1.777 -6.654 19.922 1.00 75.88 183 GLU A C 1
ATOM 1477 O O . GLU A 1 183 ? 0.845 -7.338 20.364 1.00 75.88 183 GLU A O 1
ATOM 1482 N N . HIS A 1 184 ? 1.624 -5.394 19.531 1.00 74.25 184 HIS A N 1
ATOM 1483 C CA . HIS A 1 184 ? 0.373 -4.655 19.603 1.00 74.25 184 HIS A CA 1
ATOM 1484 C C . HIS A 1 184 ? -0.383 -4.628 18.265 1.00 74.25 184 HIS A C 1
ATOM 1486 O O . HIS A 1 184 ? -1.541 -4.216 18.218 1.00 74.25 184 HIS A O 1
ATOM 1492 N N . THR A 1 185 ? 0.240 -5.112 17.192 1.00 71.06 185 THR A N 1
ATOM 1493 C CA . THR A 1 185 ? -0.350 -5.257 15.855 1.00 71.06 185 THR A CA 1
ATOM 1494 C C . THR A 1 185 ? -0.892 -6.674 15.632 1.00 71.06 185 THR A C 1
ATOM 1496 O O . THR A 1 185 ? -0.662 -7.574 16.446 1.00 71.06 185 THR A O 1
ATOM 1499 N N . ILE A 1 186 ? -1.658 -6.888 14.553 1.00 66.69 186 ILE A N 1
ATOM 1500 C CA . ILE A 1 186 ? -2.174 -8.225 14.211 1.00 66.69 186 ILE A CA 1
ATOM 1501 C C . ILE A 1 186 ? -1.006 -9.219 14.111 1.00 66.69 186 ILE A C 1
ATOM 1503 O O . ILE A 1 186 ? -0.102 -9.075 13.283 1.00 66.69 186 ILE A O 1
ATOM 1507 N N . ARG A 1 187 ? -1.038 -10.256 14.955 1.00 56.78 187 ARG A N 1
ATOM 1508 C CA . ARG A 1 187 ? -0.102 -11.380 14.888 1.00 56.78 187 ARG A CA 1
ATOM 1509 C C . ARG A 1 187 ? -0.671 -12.448 13.964 1.00 56.78 187 ARG A C 1
ATOM 1511 O O . ARG A 1 187 ? -1.782 -12.922 14.175 1.00 56.78 187 ARG A O 1
ATOM 1518 N N . LYS A 1 188 ? 0.127 -12.862 12.983 1.00 51.50 188 LYS A N 1
ATOM 1519 C CA . LYS A 1 188 ? -0.058 -14.131 12.285 1.00 51.50 188 LYS A CA 1
ATOM 1520 C C . LYS A 1 188 ? 1.082 -15.050 12.694 1.00 51.50 188 LYS A C 1
ATOM 1522 O O . LYS A 1 188 ? 2.244 -14.713 12.480 1.00 51.50 188 LYS A O 1
ATOM 1527 N N . GLU A 1 189 ? 0.752 -16.170 13.319 1.00 43.09 189 GLU A N 1
ATOM 1528 C CA . GLU A 1 189 ? 1.725 -17.205 13.649 1.00 43.09 189 GLU A CA 1
ATOM 1529 C C . GLU A 1 189 ? 1.964 -18.037 12.381 1.00 43.09 189 GLU A C 1
ATOM 1531 O O . GLU A 1 189 ? 1.211 -18.949 12.053 1.00 43.09 189 GLU A O 1
ATOM 1536 N N . GLU A 1 190 ? 2.968 -17.658 11.591 1.00 48.44 190 GLU A N 1
ATOM 1537 C CA . GLU A 1 190 ? 3.520 -18.542 10.569 1.00 48.44 190 GLU A CA 1
ATOM 1538 C C . GLU A 1 190 ? 4.775 -19.189 11.145 1.00 48.44 190 GLU A C 1
ATOM 1540 O O . GLU A 1 190 ? 5.800 -18.534 11.337 1.00 48.44 190 GLU A O 1
ATOM 1545 N N . SER A 1 191 ? 4.696 -20.493 11.422 1.00 39.72 191 SER A N 1
ATOM 1546 C CA . SER A 1 191 ? 5.886 -21.315 11.626 1.00 39.72 191 SER A CA 1
ATOM 1547 C C . SER A 1 191 ? 6.626 -21.412 10.289 1.00 39.72 191 SER A C 1
ATOM 1549 O O . SER A 1 191 ? 6.407 -22.316 9.485 1.00 39.72 191 SER A O 1
ATOM 1551 N N . LEU A 1 192 ? 7.456 -20.412 10.005 1.00 48.50 192 LEU A N 1
ATOM 1552 C CA . LEU A 1 192 ? 8.411 -20.450 8.909 1.00 48.50 192 LEU A CA 1
ATOM 1553 C C . LEU A 1 192 ? 9.661 -21.159 9.423 1.00 48.50 192 LEU A C 1
ATOM 1555 O O . LEU A 1 192 ? 10.378 -20.636 10.279 1.00 48.50 192 LEU A O 1
ATOM 1559 N N . PHE A 1 193 ? 9.943 -22.343 8.883 1.00 39.59 193 PHE A N 1
ATOM 1560 C CA . PHE A 1 193 ? 11.262 -22.960 8.997 1.00 39.59 193 PHE A CA 1
ATOM 1561 C C . PHE A 1 193 ? 12.309 -21.925 8.533 1.00 39.59 193 PHE A C 1
ATOM 1563 O O . PHE A 1 193 ? 12.350 -21.571 7.358 1.00 39.59 193 PHE A O 1
ATOM 1570 N N . GLY A 1 194 ? 13.118 -21.394 9.457 1.00 56.84 194 GLY A N 1
ATOM 1571 C CA . GLY A 1 194 ? 14.231 -20.485 9.144 1.00 56.84 194 GLY A CA 1
ATOM 1572 C C . GLY A 1 194 ? 14.005 -18.975 9.322 1.00 56.84 194 GLY A C 1
ATOM 1573 O O . GLY A 1 194 ? 14.933 -18.223 9.049 1.00 56.84 194 GLY A O 1
ATOM 1574 N N . GLY A 1 195 ? 12.845 -18.506 9.802 1.00 49.81 195 GLY A N 1
ATOM 1575 C CA . GLY A 1 195 ? 12.679 -17.167 10.412 1.00 49.81 195 GLY A CA 1
ATOM 1576 C C . GLY A 1 195 ? 12.930 -15.908 9.556 1.00 49.81 195 GLY A C 1
ATOM 1577 O O . GLY A 1 195 ? 12.7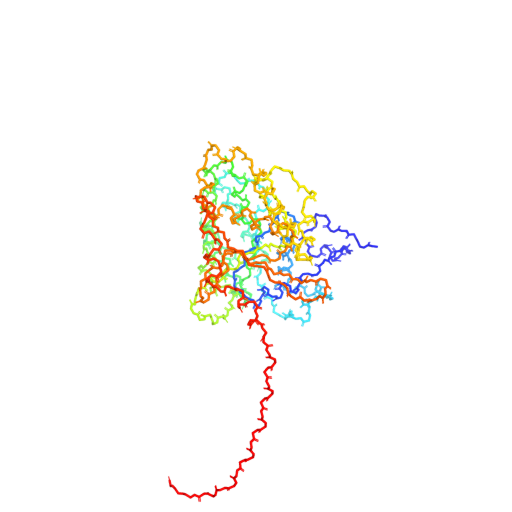51 -14.800 10.061 1.00 49.81 195 GLY A O 1
ATOM 1578 N N . ALA A 1 196 ? 13.322 -16.026 8.286 1.00 42.53 196 ALA A N 1
ATOM 1579 C CA . ALA A 1 196 ? 13.536 -14.879 7.407 1.00 42.53 196 ALA A CA 1
ATOM 1580 C C . ALA A 1 196 ? 12.262 -14.548 6.604 1.00 42.53 196 ALA A C 1
ATOM 1582 O O . ALA A 1 196 ? 11.672 -15.450 6.002 1.00 42.53 196 ALA A O 1
ATOM 1583 N N . PRO A 1 197 ? 11.833 -13.273 6.540 1.00 48.53 197 PRO A N 1
ATOM 1584 C CA . PRO A 1 197 ? 10.743 -12.871 5.660 1.00 48.53 197 PRO A CA 1
ATOM 1585 C C . PRO A 1 197 ? 11.156 -13.060 4.195 1.00 48.53 197 PRO A C 1
ATOM 1587 O O . PRO A 1 197 ? 12.203 -12.577 3.762 1.00 48.53 197 PRO A O 1
ATOM 1590 N N . LEU A 1 198 ? 10.322 -13.759 3.424 1.00 40.53 198 LEU A N 1
ATOM 1591 C CA . LEU A 1 198 ? 10.544 -13.977 1.999 1.00 40.53 198 LEU A CA 1
ATOM 1592 C C . LEU A 1 198 ? 9.812 -12.890 1.199 1.00 40.53 198 LEU A C 1
ATOM 1594 O O . LEU A 1 198 ? 8.583 -12.829 1.190 1.00 40.53 198 LEU A O 1
ATOM 1598 N N . TYR A 1 199 ? 10.562 -12.018 0.529 1.00 43.94 199 TYR A N 1
ATOM 1599 C CA . TYR A 1 199 ? 9.996 -10.961 -0.309 1.00 43.94 199 TYR A CA 1
ATOM 1600 C C . TYR A 1 199 ? 9.970 -11.407 -1.773 1.00 43.94 199 TYR A C 1
ATOM 1602 O O . TYR A 1 199 ? 11.012 -11.686 -2.363 1.00 43.94 199 TYR A O 1
ATOM 1610 N N . HIS A 1 200 ? 8.785 -11.433 -2.385 1.00 39.06 200 HIS A N 1
ATOM 1611 C CA . HIS A 1 200 ? 8.640 -11.637 -3.826 1.00 39.06 200 HIS A CA 1
ATOM 1612 C C . HIS A 1 200 ? 8.462 -10.291 -4.526 1.00 39.06 200 HIS A C 1
ATOM 1614 O O . HIS A 1 200 ? 7.389 -9.688 -4.464 1.00 39.06 200 HIS A O 1
ATOM 1620 N N . LEU A 1 201 ? 9.506 -9.826 -5.215 1.00 41.12 201 LEU A N 1
ATOM 1621 C CA . LEU A 1 201 ? 9.395 -8.692 -6.126 1.00 41.12 201 LEU A CA 1
ATOM 1622 C C . LEU A 1 201 ? 8.848 -9.183 -7.472 1.00 41.12 201 LEU A C 1
ATOM 1624 O O . LEU A 1 201 ? 9.299 -10.193 -8.007 1.00 41.12 201 LEU A O 1
ATOM 1628 N N . GLY A 1 202 ? 7.870 -8.476 -8.029 1.00 47.47 202 GLY A N 1
ATOM 1629 C CA . GLY A 1 202 ? 7.276 -8.835 -9.311 1.00 47.47 202 GLY A CA 1
ATOM 1630 C C . GLY A 1 202 ? 6.621 -7.644 -9.991 1.00 47.47 202 GLY A C 1
ATOM 1631 O O . GLY A 1 202 ? 6.500 -6.561 -9.420 1.00 47.47 202 GLY A O 1
ATOM 1632 N N . TYR A 1 203 ? 6.180 -7.850 -11.228 1.00 49.91 203 TYR A N 1
ATOM 1633 C CA . TYR A 1 203 ? 5.438 -6.831 -11.960 1.00 49.91 203 TYR A CA 1
ATOM 1634 C C . TYR A 1 203 ? 4.004 -6.722 -11.423 1.00 49.91 203 TYR A C 1
ATOM 1636 O O . TYR A 1 203 ? 3.342 -7.746 -11.239 1.00 49.91 203 TYR A O 1
ATOM 1644 N N . PRO A 1 204 ? 3.472 -5.504 -11.221 1.00 42.31 204 PRO A N 1
ATOM 1645 C CA . PRO A 1 204 ? 2.152 -5.316 -10.618 1.00 42.31 204 PRO A CA 1
ATOM 1646 C C . PRO A 1 204 ? 1.003 -5.794 -11.517 1.00 42.31 204 PRO A C 1
ATOM 1648 O O . PRO A 1 204 ? -0.091 -6.066 -11.025 1.00 42.31 204 PRO A O 1
ATOM 1651 N N . ASN A 1 205 ? 1.226 -5.872 -12.831 1.00 52.94 205 ASN A N 1
ATOM 1652 C CA . ASN A 1 205 ? 0.341 -6.481 -13.820 1.00 52.94 205 ASN A CA 1
ATOM 1653 C C . ASN A 1 205 ? 1.108 -6.689 -15.146 1.00 52.94 205 ASN A C 1
ATOM 1655 O O . ASN A 1 205 ? 2.268 -6.288 -15.276 1.00 52.94 205 ASN A O 1
ATOM 1659 N N . LYS A 1 206 ? 0.456 -7.323 -16.132 1.00 56.72 206 LYS A N 1
ATOM 1660 C CA . LYS A 1 206 ? 1.048 -7.585 -17.455 1.00 56.72 206 LYS A CA 1
ATOM 1661 C C . LYS A 1 206 ? 1.346 -6.312 -18.248 1.00 56.72 206 LYS A C 1
ATOM 1663 O O . LYS A 1 206 ? 2.336 -6.290 -18.963 1.00 56.72 206 LYS A O 1
ATOM 1668 N N . GLU A 1 207 ? 0.525 -5.277 -18.106 1.00 55.72 207 GLU A N 1
ATOM 1669 C CA . GLU A 1 207 ? 0.697 -4.003 -18.810 1.00 55.72 207 GLU A CA 1
ATOM 1670 C C . GLU A 1 207 ? 1.957 -3.280 -18.328 1.00 55.72 207 GLU A C 1
ATOM 1672 O O . GLU A 1 207 ? 2.795 -2.915 -19.133 1.00 55.72 207 GLU A O 1
ATOM 1677 N N . VAL A 1 208 ? 2.172 -3.188 -17.013 1.00 62.94 208 VAL A N 1
ATOM 1678 C CA . VAL A 1 208 ? 3.396 -2.615 -16.435 1.00 62.94 208 VAL A CA 1
ATOM 1679 C C . VAL A 1 208 ? 4.618 -3.464 -16.778 1.00 62.94 208 VAL A C 1
ATOM 1681 O O . VAL A 1 208 ? 5.676 -2.905 -17.047 1.00 62.94 208 VAL A O 1
ATOM 1684 N N . ARG A 1 209 ? 4.486 -4.799 -16.813 1.00 62.84 209 ARG A N 1
ATOM 1685 C CA . ARG A 1 209 ? 5.558 -5.669 -17.322 1.00 62.84 209 ARG A CA 1
ATOM 1686 C C . ARG A 1 209 ? 5.901 -5.317 -18.767 1.00 62.84 209 ARG A C 1
ATOM 1688 O O . ARG A 1 209 ? 7.071 -5.113 -19.059 1.00 62.84 209 ARG A O 1
ATOM 1695 N N . TYR A 1 210 ? 4.906 -5.248 -19.645 1.00 62.78 210 TYR A N 1
ATOM 1696 C CA . TYR A 1 210 ? 5.095 -4.927 -21.057 1.00 62.78 210 TYR A CA 1
ATOM 1697 C C . TYR A 1 210 ? 5.700 -3.529 -21.230 1.00 62.78 210 TYR A C 1
ATOM 1699 O O . TYR A 1 210 ? 6.802 -3.415 -21.747 1.00 62.78 210 TYR A O 1
ATOM 1707 N N . SER A 1 211 ? 5.060 -2.488 -20.694 1.00 64.69 211 SER A N 1
ATOM 1708 C CA . SER A 1 211 ? 5.488 -1.097 -20.859 1.00 64.69 211 SER A CA 1
ATOM 1709 C C . SER A 1 211 ? 6.868 -0.812 -20.267 1.00 64.69 211 SER A C 1
ATOM 1711 O O . SER A 1 211 ? 7.610 -0.020 -20.835 1.00 64.69 211 SER A O 1
ATOM 1713 N N . LEU A 1 212 ? 7.245 -1.452 -19.150 1.00 68.00 212 LEU A N 1
ATOM 1714 C CA . LEU A 1 212 ? 8.597 -1.293 -18.607 1.00 68.00 212 LEU A CA 1
ATOM 1715 C C . LEU A 1 212 ? 9.647 -1.917 -19.530 1.00 68.00 212 LEU A C 1
ATOM 1717 O O . LEU A 1 212 ? 10.678 -1.301 -19.773 1.00 68.00 212 LEU A O 1
ATOM 1721 N N . ASN A 1 213 ? 9.395 -3.128 -20.035 1.00 67.12 213 ASN A N 1
ATOM 1722 C CA . ASN A 1 213 ? 10.328 -3.782 -20.954 1.00 67.12 213 ASN A CA 1
ATOM 1723 C C . ASN A 1 213 ? 10.416 -3.029 -22.291 1.00 67.12 213 ASN A C 1
ATOM 1725 O O . ASN A 1 213 ? 11.508 -2.893 -22.825 1.00 67.12 213 ASN A O 1
ATOM 1729 N N . GLU A 1 214 ? 9.308 -2.475 -22.784 1.00 67.81 214 GLU A N 1
ATOM 1730 C CA . GLU A 1 214 ? 9.285 -1.596 -23.961 1.00 67.81 214 GLU A CA 1
ATOM 1731 C C . GLU A 1 214 ? 10.110 -0.323 -23.754 1.00 67.81 214 GLU A C 1
ATOM 1733 O O . GLU A 1 214 ? 10.974 -0.024 -24.567 1.00 67.81 214 GLU A O 1
ATOM 1738 N N . TYR A 1 215 ? 9.917 0.376 -22.632 1.00 70.69 215 TYR A N 1
ATOM 1739 C CA . TYR A 1 215 ? 10.700 1.568 -22.301 1.00 70.69 215 TYR A CA 1
ATOM 1740 C C . TYR A 1 215 ? 12.204 1.270 -22.207 1.00 70.69 215 TYR A C 1
ATOM 1742 O O . TYR A 1 215 ? 13.032 2.033 -22.700 1.00 70.69 215 TYR A O 1
ATOM 1750 N N . LEU A 1 216 ? 12.575 0.140 -21.593 1.00 6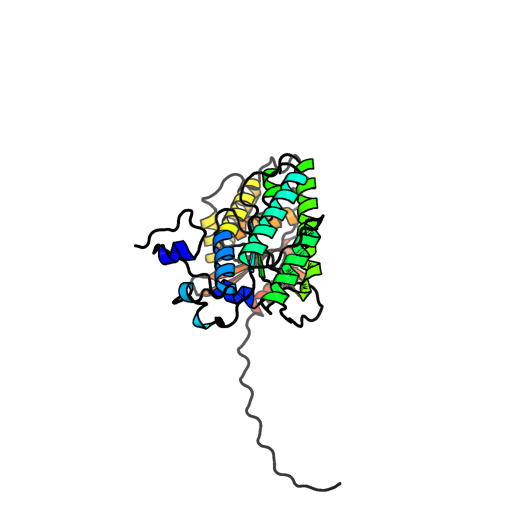8.31 216 LEU A N 1
ATOM 1751 C CA . LEU A 1 216 ? 13.972 -0.296 -21.554 1.00 68.31 216 LEU A CA 1
ATOM 1752 C C . LEU A 1 216 ? 14.501 -0.568 -22.967 1.00 68.31 216 LEU A C 1
ATOM 1754 O O . LEU A 1 216 ? 15.615 -0.167 -23.284 1.00 68.31 216 LEU A O 1
ATOM 1758 N N . LEU A 1 217 ? 13.709 -1.201 -23.833 1.00 67.25 217 LEU A N 1
ATOM 1759 C CA . LEU A 1 217 ? 14.103 -1.471 -25.215 1.00 67.25 217 LEU A CA 1
ATOM 1760 C C . LEU A 1 217 ? 14.268 -0.211 -26.053 1.00 67.25 217 LEU A C 1
ATOM 1762 O O . LEU A 1 217 ? 15.218 -0.164 -26.819 1.00 67.25 217 LEU A O 1
ATOM 1766 N N . GLU A 1 218 ? 13.419 0.804 -25.901 1.00 68.12 218 GLU A N 1
ATOM 1767 C CA . GLU A 1 218 ? 13.594 2.101 -26.579 1.00 68.12 218 GLU A CA 1
ATOM 1768 C C . GLU A 1 218 ? 14.927 2.766 -26.214 1.00 68.12 218 GLU A C 1
ATOM 1770 O O . GLU A 1 218 ? 15.530 3.459 -27.030 1.00 68.12 218 GLU A O 1
ATOM 1775 N N . TYR A 1 219 ? 15.422 2.528 -24.997 1.00 64.31 219 TYR A N 1
ATOM 1776 C CA . TYR A 1 219 ? 16.741 2.995 -24.579 1.00 64.31 219 TYR A CA 1
ATOM 1777 C C . TYR A 1 219 ? 17.887 2.178 -25.204 1.00 64.31 219 TYR A C 1
ATOM 1779 O O . TYR A 1 219 ? 18.970 2.710 -25.456 1.00 64.31 219 TYR A O 1
ATOM 1787 N N . TYR A 1 220 ? 17.669 0.883 -25.451 1.00 59.91 220 TYR A N 1
ATOM 1788 C CA . TYR A 1 220 ? 18.680 -0.019 -26.014 1.00 59.91 220 TYR A CA 1
ATOM 1789 C C . TYR A 1 220 ? 18.664 -0.107 -27.551 1.00 59.91 220 TYR A C 1
ATOM 1791 O O . TYR A 1 220 ? 19.690 -0.462 -28.136 1.00 59.91 220 TYR A O 1
ATOM 1799 N N . LEU A 1 221 ? 17.542 0.204 -28.207 1.00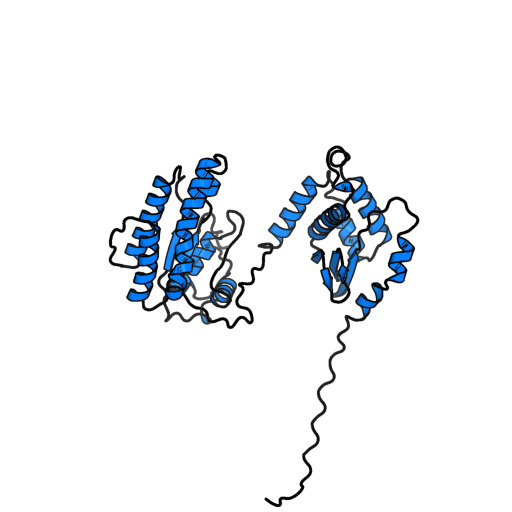 61.66 221 LEU A N 1
ATOM 1800 C CA . LEU A 1 221 ? 17.286 -0.044 -29.627 1.00 61.66 221 LEU A CA 1
ATOM 1801 C C . LEU A 1 221 ? 16.746 1.201 -30.330 1.00 61.66 221 LEU A C 1
ATOM 1803 O O . LEU A 1 221 ? 15.915 1.937 -29.805 1.00 61.66 221 LEU A O 1
ATOM 1807 N N . THR A 1 222 ? 17.166 1.381 -31.577 1.00 54.62 222 THR A N 1
ATOM 1808 C CA . THR A 1 222 ? 16.710 2.468 -32.444 1.00 54.62 222 THR A CA 1
ATOM 1809 C C . THR A 1 222 ? 15.627 1.929 -33.381 1.00 54.62 222 THR A C 1
ATOM 1811 O O . THR A 1 222 ? 15.931 1.387 -34.435 1.00 54.62 222 THR A O 1
ATOM 1814 N N . ASP A 1 223 ? 14.373 2.060 -32.941 1.00 55.34 223 ASP A N 1
ATOM 1815 C CA . ASP A 1 223 ? 13.127 2.028 -33.728 1.00 55.34 223 ASP A CA 1
ATOM 1816 C C . ASP A 1 223 ? 12.827 0.780 -34.599 1.00 55.34 223 ASP A C 1
ATOM 1818 O O . ASP A 1 223 ? 13.282 0.704 -35.736 1.00 55.34 223 ASP A O 1
ATOM 1822 N N . GLN A 1 224 ? 11.981 -0.156 -34.120 1.00 57.72 224 GLN A N 1
ATOM 1823 C CA . GLN A 1 224 ? 11.294 -1.184 -34.944 1.00 57.72 224 GLN A CA 1
ATOM 1824 C C . GLN A 1 224 ? 10.028 -1.764 -34.241 1.00 57.72 224 GLN A C 1
ATOM 1826 O O . GLN A 1 224 ? 10.076 -2.790 -33.553 1.00 57.72 224 GLN A O 1
ATOM 1831 N N . ILE A 1 225 ? 8.840 -1.165 -34.420 1.00 53.56 225 ILE A N 1
ATOM 1832 C CA . ILE A 1 225 ? 7.556 -1.751 -33.943 1.00 53.56 225 ILE A CA 1
ATOM 1833 C C . ILE A 1 225 ? 7.086 -2.914 -34.852 1.00 53.56 225 ILE A C 1
ATOM 1835 O O . ILE A 1 225 ? 6.482 -3.878 -34.375 1.00 53.56 225 ILE A O 1
ATOM 1839 N N . GLN A 1 226 ? 7.395 -2.878 -36.156 1.00 51.19 226 GLN A N 1
ATOM 1840 C CA . GLN A 1 226 ? 6.911 -3.859 -37.145 1.00 51.19 226 GLN A CA 1
ATOM 1841 C C . GLN A 1 226 ? 7.584 -5.246 -37.069 1.00 51.19 226 GLN A C 1
ATOM 1843 O O . GLN A 1 226 ? 6.960 -6.243 -37.438 1.00 51.19 226 GLN A O 1
ATOM 1848 N N . GLU A 1 227 ? 8.804 -5.364 -36.539 1.00 63.03 227 GLU A N 1
ATOM 1849 C CA . GLU A 1 227 ? 9.522 -6.649 -36.481 1.00 63.03 227 GLU A CA 1
ATOM 1850 C C . GLU A 1 227 ? 9.005 -7.602 -35.389 1.00 63.03 227 GLU A C 1
ATOM 1852 O O . GLU A 1 227 ? 9.103 -8.826 -35.516 1.00 63.03 227 GLU A O 1
ATOM 1857 N N . ARG A 1 228 ? 8.368 -7.087 -34.336 1.00 67.94 228 ARG A N 1
ATOM 1858 C CA . ARG A 1 228 ? 8.013 -7.877 -33.143 1.00 67.94 228 ARG A CA 1
ATOM 1859 C C . ARG A 1 228 ? 6.981 -8.969 -33.403 1.00 67.94 228 ARG A C 1
ATOM 1861 O O . ARG A 1 228 ? 7.187 -10.127 -33.035 1.00 67.94 228 ARG A O 1
ATOM 1868 N N . HIS A 1 229 ? 5.896 -8.634 -34.106 1.00 72.31 229 HIS A N 1
ATOM 1869 C CA . HIS A 1 229 ? 4.876 -9.623 -34.472 1.00 72.31 229 HIS A CA 1
ATOM 1870 C C . HIS A 1 229 ? 5.482 -10.759 -35.305 1.00 72.31 229 HIS A C 1
ATOM 1872 O O . HIS A 1 229 ? 5.139 -11.927 -35.140 1.00 72.31 229 HIS A O 1
ATOM 1878 N N . SER A 1 230 ? 6.433 -10.431 -36.173 1.00 79.75 230 SER A N 1
ATOM 1879 C CA . SER A 1 230 ? 7.061 -11.410 -37.047 1.00 79.75 230 SER A CA 1
ATOM 1880 C C . SER A 1 230 ? 8.054 -12.340 -36.331 1.00 79.75 230 SER A C 1
ATOM 1882 O O . SER A 1 230 ? 8.126 -13.513 -36.695 1.00 79.75 230 SER A O 1
ATOM 1884 N N . VAL A 1 231 ? 8.733 -11.884 -35.266 1.00 83.69 231 VAL A N 1
ATOM 1885 C CA . VAL A 1 231 ? 9.515 -12.769 -34.378 1.00 83.69 231 VAL A CA 1
ATOM 1886 C C . VAL A 1 231 ? 8.598 -13.696 -33.587 1.00 83.69 231 VAL A C 1
ATOM 1888 O O . VAL A 1 231 ? 8.844 -14.899 -33.529 1.00 83.69 231 VAL A O 1
ATOM 1891 N N . TYR A 1 232 ? 7.507 -13.168 -33.023 1.00 82.44 232 TYR A N 1
ATOM 1892 C CA . TYR A 1 232 ? 6.529 -13.994 -32.314 1.00 82.44 232 TYR A CA 1
ATOM 1893 C C . TYR A 1 232 ? 5.978 -15.112 -33.216 1.00 82.44 232 TYR A C 1
ATOM 1895 O O . TYR A 1 232 ? 5.941 -16.276 -32.822 1.00 82.44 232 TYR A O 1
ATOM 1903 N N . GLN A 1 233 ? 5.624 -14.783 -34.462 1.00 82.38 233 GLN A N 1
ATOM 1904 C CA . GLN A 1 233 ? 5.174 -15.766 -35.452 1.00 82.38 233 GLN A CA 1
ATOM 1905 C C . GLN A 1 233 ? 6.256 -16.800 -35.794 1.00 82.38 233 GLN A C 1
ATOM 1907 O O . GLN A 1 233 ? 5.932 -17.976 -35.959 1.00 82.38 233 GLN A O 1
ATOM 1912 N N . ALA A 1 234 ? 7.527 -16.396 -35.867 1.00 87.44 234 ALA A N 1
ATOM 1913 C CA . ALA A 1 234 ? 8.635 -17.319 -36.106 1.00 87.44 234 ALA A CA 1
ATOM 1914 C C . ALA A 1 234 ? 8.792 -18.330 -34.954 1.00 87.44 234 ALA A C 1
ATOM 1916 O O . ALA A 1 234 ? 8.931 -19.525 -35.212 1.00 87.44 234 ALA A O 1
ATOM 1917 N N . PHE A 1 235 ? 8.636 -17.900 -33.695 1.00 87.50 235 PHE A N 1
ATOM 1918 C CA . PHE A 1 235 ? 8.571 -18.816 -32.549 1.00 87.50 235 PHE A CA 1
ATOM 1919 C C . PHE A 1 235 ? 7.372 -19.767 -32.611 1.00 87.50 235 PHE A C 1
ATOM 1921 O O . PHE A 1 235 ? 7.518 -20.952 -32.328 1.00 87.50 235 PHE A O 1
ATOM 1928 N N . MET A 1 236 ? 6.188 -19.283 -33.004 1.00 84.00 236 MET A N 1
ATOM 1929 C CA . MET A 1 236 ? 4.997 -20.140 -33.112 1.00 84.00 236 MET A CA 1
ATOM 1930 C C . MET A 1 236 ? 5.111 -21.190 -34.225 1.00 84.00 236 MET A C 1
ATOM 1932 O O . MET A 1 236 ? 4.451 -22.226 -34.156 1.00 84.00 236 MET A O 1
ATOM 1936 N N . LYS A 1 237 ? 5.924 -20.930 -35.253 1.00 86.94 237 LYS A N 1
ATOM 1937 C CA . LYS A 1 237 ? 6.146 -21.836 -36.390 1.00 86.94 237 LYS A CA 1
ATOM 1938 C C . LYS A 1 237 ? 7.412 -22.686 -36.262 1.00 86.94 237 LYS A C 1
ATOM 1940 O O . LYS A 1 237 ? 7.665 -23.500 -37.143 1.00 86.94 237 LYS A O 1
ATOM 1945 N N . ASN A 1 238 ? 8.190 -22.511 -35.191 1.00 86.44 238 ASN A N 1
ATOM 1946 C CA . ASN A 1 238 ? 9.547 -23.048 -35.058 1.00 86.44 238 ASN A CA 1
ATOM 1947 C C . ASN A 1 238 ? 10.448 -22.709 -36.267 1.00 86.44 238 ASN A C 1
ATOM 1949 O O . ASN A 1 238 ? 11.256 -23.524 -36.711 1.00 86.44 238 ASN A O 1
ATOM 1953 N N . ASP A 1 239 ? 10.300 -21.501 -36.812 1.00 88.88 239 ASP A N 1
ATOM 1954 C CA . ASP A 1 239 ? 11.060 -21.027 -37.968 1.00 88.88 239 ASP A CA 1
ATOM 1955 C C . ASP A 1 239 ? 12.414 -20.464 -37.514 1.00 88.88 239 ASP A C 1
ATOM 1957 O O . ASP A 1 239 ? 12.587 -19.263 -37.296 1.00 88.88 239 ASP A O 1
ATOM 1961 N N . PHE A 1 240 ? 13.378 -21.364 -37.317 1.00 87.00 240 PHE A N 1
ATOM 1962 C CA . PHE A 1 240 ? 14.716 -21.008 -36.843 1.00 87.00 240 PHE A CA 1
ATOM 1963 C C . PHE A 1 240 ? 15.482 -20.109 -37.818 1.00 87.00 240 PHE A C 1
ATOM 1965 O O . PHE A 1 240 ? 16.254 -19.266 -37.366 1.00 87.00 240 PHE A O 1
ATOM 1972 N N . ALA A 1 241 ? 15.245 -20.237 -39.126 1.00 86.12 241 ALA A N 1
ATOM 1973 C CA . ALA A 1 241 ? 15.884 -19.388 -40.128 1.00 86.12 241 ALA A CA 1
ATOM 1974 C C . ALA A 1 241 ? 15.401 -17.935 -39.995 1.00 86.12 241 ALA A C 1
ATOM 1976 O O . ALA A 1 241 ? 16.213 -17.009 -39.939 1.00 86.12 241 ALA A O 1
ATOM 1977 N N . ALA A 1 242 ? 14.087 -17.736 -39.848 1.00 84.69 242 ALA A N 1
ATOM 1978 C CA . ALA A 1 242 ? 13.528 -16.415 -39.595 1.00 84.69 242 ALA A CA 1
ATOM 1979 C C . ALA A 1 242 ? 13.955 -15.854 -38.229 1.00 84.69 242 ALA A C 1
ATOM 1981 O O . ALA A 1 242 ? 14.226 -14.659 -38.126 1.00 84.69 242 ALA A O 1
ATOM 1982 N N . LEU A 1 243 ? 14.039 -16.689 -37.184 1.00 86.94 243 LEU A N 1
ATOM 1983 C CA . LEU A 1 243 ? 14.537 -16.263 -35.870 1.00 86.94 243 LEU A CA 1
ATOM 1984 C C . LEU A 1 243 ? 15.993 -15.791 -35.948 1.00 86.94 243 LEU A C 1
ATOM 1986 O O . LEU A 1 243 ? 16.301 -14.713 -35.448 1.00 86.94 243 LEU A O 1
ATOM 1990 N N . GLN A 1 244 ? 16.866 -16.551 -36.616 1.00 85.31 244 GLN A N 1
ATOM 1991 C CA . GLN A 1 244 ? 18.267 -16.181 -36.807 1.00 85.31 244 GLN A CA 1
ATOM 1992 C C . GLN A 1 244 ? 18.380 -14.842 -37.538 1.00 85.31 244 GLN A C 1
ATOM 1994 O O . GLN A 1 244 ? 19.010 -13.926 -37.021 1.00 85.31 244 GLN A O 1
ATOM 1999 N N . GLN A 1 245 ? 17.714 -14.694 -38.688 1.00 82.62 245 GLN A N 1
ATOM 2000 C CA . GLN A 1 245 ? 17.749 -13.455 -39.469 1.00 82.62 245 GLN A CA 1
ATOM 2001 C C . GLN A 1 245 ? 17.314 -12.240 -38.636 1.00 82.62 245 GLN A C 1
ATOM 2003 O O . GLN A 1 245 ? 17.943 -11.183 -38.694 1.00 82.62 245 GLN A O 1
ATOM 2008 N N . ARG A 1 246 ? 16.250 -12.392 -37.841 1.00 84.25 246 ARG A N 1
ATOM 2009 C CA . ARG A 1 246 ? 15.688 -11.308 -37.026 1.00 84.25 246 ARG A CA 1
ATOM 2010 C C . ARG A 1 246 ? 16.544 -10.971 -35.815 1.00 84.25 246 ARG A C 1
ATOM 2012 O O . ARG A 1 246 ? 16.680 -9.798 -35.500 1.00 84.25 246 ARG A O 1
ATOM 2019 N N . PHE A 1 247 ? 17.151 -11.955 -35.156 1.00 84.81 247 PHE A N 1
ATOM 2020 C CA . PHE A 1 247 ? 18.095 -11.674 -34.073 1.00 84.81 247 PHE A CA 1
ATOM 2021 C C . PHE A 1 247 ? 19.384 -11.045 -34.598 1.00 84.81 247 PHE A C 1
ATOM 2023 O O . PHE A 1 247 ? 19.888 -10.113 -33.982 1.00 84.81 247 PHE A O 1
ATOM 2030 N N . THR A 1 248 ? 19.877 -11.465 -35.766 1.00 81.00 248 THR A N 1
ATOM 2031 C CA . THR A 1 248 ? 21.001 -10.788 -36.425 1.00 81.00 248 THR A CA 1
ATOM 2032 C C . THR A 1 248 ? 20.663 -9.328 -36.728 1.00 81.00 248 THR A C 1
ATOM 2034 O O . THR A 1 248 ? 21.467 -8.451 -36.423 1.00 81.00 248 THR A O 1
ATOM 2037 N N . ALA A 1 249 ? 19.466 -9.048 -37.255 1.00 76.25 249 ALA A N 1
ATOM 2038 C CA . ALA A 1 249 ? 19.005 -7.678 -37.489 1.00 76.25 249 ALA A CA 1
ATOM 2039 C C . ALA A 1 249 ? 18.865 -6.873 -36.182 1.00 76.25 249 ALA A C 1
ATOM 2041 O O . ALA A 1 249 ? 19.359 -5.749 -36.104 1.00 76.25 249 ALA A O 1
ATOM 2042 N N . LEU A 1 250 ? 18.281 -7.473 -35.136 1.00 77.44 250 LEU A N 1
ATOM 2043 C CA . LEU A 1 250 ? 18.146 -6.880 -33.803 1.00 77.44 250 LEU A CA 1
ATOM 2044 C C . LEU A 1 250 ? 19.505 -6.432 -33.257 1.00 77.44 250 LEU A C 1
ATOM 2046 O O . LEU A 1 250 ? 19.658 -5.273 -32.878 1.00 77.44 250 LEU A O 1
ATOM 2050 N N . PHE A 1 251 ? 20.501 -7.317 -33.260 1.00 74.31 251 PHE A N 1
ATOM 2051 C CA . PHE A 1 251 ? 21.835 -6.991 -32.758 1.00 74.31 251 PHE A CA 1
ATOM 2052 C C . PHE A 1 251 ? 22.580 -5.997 -33.656 1.00 74.31 251 PHE A C 1
ATOM 2054 O O . PHE A 1 251 ? 23.263 -5.120 -33.136 1.00 74.31 251 PHE A O 1
ATOM 2061 N N . ALA A 1 252 ? 22.403 -6.063 -34.980 1.00 70.50 252 ALA A N 1
ATOM 2062 C CA . ALA A 1 252 ? 22.970 -5.081 -35.908 1.00 70.50 252 ALA A CA 1
ATOM 2063 C C . ALA A 1 252 ? 22.368 -3.669 -35.737 1.00 70.50 252 ALA A C 1
ATOM 2065 O O . ALA A 1 252 ? 23.021 -2.677 -36.059 1.00 70.50 252 ALA A O 1
ATOM 2066 N N . SER A 1 253 ? 21.134 -3.574 -35.226 1.00 65.31 253 SER A N 1
ATOM 2067 C CA . SER A 1 253 ? 20.420 -2.313 -34.967 1.00 65.31 253 SER A CA 1
ATOM 2068 C C . SER A 1 253 ? 20.799 -1.628 -33.647 1.00 65.31 253 SER A C 1
ATOM 2070 O O . SER A 1 253 ? 20.420 -0.473 -33.422 1.00 65.31 253 SER A O 1
ATOM 2072 N N . ILE A 1 254 ? 21.557 -2.310 -32.778 1.00 65.19 254 ILE A N 1
ATOM 2073 C CA . ILE A 1 254 ? 22.077 -1.733 -31.536 1.00 65.19 254 ILE A CA 1
ATOM 2074 C C . ILE A 1 254 ? 23.044 -0.610 -31.921 1.00 65.19 254 ILE A C 1
ATOM 2076 O O . ILE A 1 254 ? 24.086 -0.834 -32.534 1.00 65.19 254 ILE A O 1
ATOM 2080 N N . ALA A 1 255 ? 22.668 0.627 -31.598 1.00 51.31 255 ALA A N 1
ATOM 2081 C CA . ALA A 1 255 ? 23.323 1.821 -32.110 1.00 51.31 255 ALA A CA 1
ATOM 2082 C C . ALA A 1 255 ? 24.839 1.850 -31.827 1.00 51.31 255 ALA A C 1
ATOM 2084 O O . ALA A 1 255 ? 25.276 1.750 -30.678 1.00 51.31 255 ALA A O 1
ATOM 2085 N N . ASN A 1 256 ? 25.629 2.166 -32.862 1.00 47.31 256 ASN A N 1
ATOM 2086 C CA . ASN A 1 256 ? 27.061 2.520 -32.800 1.00 47.31 256 ASN A CA 1
ATOM 2087 C C . ASN A 1 256 ? 27.416 3.579 -31.719 1.00 47.31 256 ASN A C 1
ATOM 2089 O O . ASN A 1 256 ? 28.588 3.764 -31.391 1.00 47.31 256 ASN A O 1
ATOM 2093 N N . GLY A 1 257 ? 26.429 4.295 -31.162 1.00 46.78 257 GLY A N 1
ATOM 2094 C CA . GLY A 1 257 ? 26.596 5.253 -30.063 1.00 46.78 257 GLY A CA 1
ATOM 2095 C C . GLY A 1 257 ? 26.864 4.618 -28.691 1.00 46.78 257 GLY A C 1
ATOM 2096 O O . GLY A 1 257 ? 27.655 5.176 -27.930 1.00 46.78 257 GLY A O 1
ATOM 2097 N N . ASN A 1 258 ? 26.296 3.439 -28.399 1.00 45.91 258 ASN A N 1
ATOM 2098 C CA . ASN A 1 258 ? 26.538 2.709 -27.142 1.00 45.91 258 ASN A CA 1
ATOM 2099 C C . ASN A 1 258 ? 27.933 2.060 -27.109 1.00 45.91 258 ASN A C 1
ATOM 2101 O O . ASN A 1 258 ? 28.524 1.915 -26.042 1.00 45.91 258 ASN A O 1
ATOM 2105 N N . TYR A 1 259 ? 28.494 1.764 -28.285 1.00 49.16 259 TYR A N 1
ATOM 2106 C CA . TYR A 1 259 ? 29.833 1.194 -28.457 1.00 49.16 259 TYR A CA 1
ATOM 2107 C C . TYR A 1 259 ? 30.974 2.185 -28.169 1.00 49.16 259 TYR A C 1
ATOM 2109 O O . TYR A 1 259 ? 32.067 1.777 -27.795 1.00 49.16 259 TYR A O 1
ATOM 2117 N N . ARG A 1 260 ? 30.760 3.500 -28.330 1.00 45.28 260 ARG A N 1
ATOM 2118 C CA . ARG A 1 260 ? 31.860 4.489 -28.304 1.00 45.28 260 ARG A CA 1
ATOM 2119 C C . ARG A 1 260 ? 32.259 4.997 -26.914 1.00 45.28 260 ARG A C 1
ATOM 2121 O O . ARG A 1 260 ? 33.230 5.744 -26.823 1.00 45.28 260 ARG A O 1
ATOM 2128 N N . LYS A 1 261 ? 31.530 4.649 -25.845 1.00 44.56 261 LYS A N 1
ATOM 2129 C CA . LYS A 1 261 ? 31.799 5.171 -24.486 1.00 44.56 261 LYS A CA 1
ATOM 2130 C C . LYS A 1 261 ? 31.682 4.151 -23.345 1.00 44.56 261 LYS A C 1
ATOM 2132 O O . LYS A 1 261 ? 31.796 4.563 -22.193 1.00 44.56 261 LYS A O 1
ATOM 2137 N N . ASN A 1 262 ? 31.447 2.862 -23.612 1.00 50.53 262 ASN A N 1
ATOM 2138 C CA . ASN A 1 262 ? 31.210 1.888 -22.542 1.00 50.53 262 ASN A CA 1
ATOM 2139 C C . ASN A 1 262 ? 31.716 0.471 -22.909 1.00 50.53 262 ASN A C 1
ATOM 2141 O O . ASN A 1 262 ? 31.263 -0.056 -23.924 1.00 50.53 262 ASN A O 1
ATOM 2145 N N . PRO A 1 263 ? 32.578 -0.183 -22.094 1.00 55.41 263 PRO A N 1
ATOM 2146 C CA . PRO A 1 263 ? 33.032 -1.568 -22.317 1.00 55.41 263 PRO A CA 1
ATOM 2147 C C . PRO A 1 263 ? 31.922 -2.621 -22.138 1.00 55.41 263 PRO A C 1
ATOM 2149 O O . PRO A 1 263 ? 32.169 -3.818 -22.211 1.00 55.41 263 PRO A O 1
ATOM 2152 N N . ILE A 1 264 ? 30.674 -2.204 -21.900 1.00 55.53 264 ILE A N 1
ATOM 2153 C CA . ILE A 1 264 ? 29.539 -3.100 -21.646 1.00 55.53 264 ILE A CA 1
ATOM 2154 C C . ILE A 1 264 ? 29.260 -4.079 -22.802 1.00 55.53 264 ILE A C 1
ATOM 2156 O O . ILE A 1 264 ? 28.740 -5.165 -22.565 1.00 55.53 264 ILE A O 1
ATOM 2160 N N . ALA A 1 265 ? 29.649 -3.723 -24.032 1.00 55.06 265 ALA A N 1
ATOM 2161 C CA . ALA A 1 265 ? 29.503 -4.560 -25.223 1.00 55.06 265 ALA A CA 1
ATOM 2162 C C . ALA A 1 265 ? 30.444 -5.783 -25.248 1.00 55.06 265 ALA A C 1
ATOM 2164 O O . ALA A 1 265 ? 30.290 -6.636 -26.118 1.00 55.06 265 ALA A O 1
ATOM 2165 N N . GLU A 1 266 ? 31.391 -5.879 -24.311 1.00 59.66 266 GLU A N 1
ATOM 2166 C CA . GLU A 1 266 ? 32.302 -7.022 -24.149 1.00 59.66 266 GLU A CA 1
ATOM 2167 C C . GLU A 1 266 ? 31.728 -8.099 -23.206 1.00 59.66 266 GLU A C 1
ATOM 2169 O O . GLU A 1 266 ? 32.279 -9.190 -23.093 1.00 59.66 266 GLU A O 1
ATOM 2174 N N . TYR A 1 267 ? 30.601 -7.827 -22.534 1.00 68.12 267 TYR A N 1
ATOM 2175 C CA . TYR A 1 267 ? 30.022 -8.730 -21.537 1.00 68.12 267 TYR A CA 1
ATOM 2176 C C . TYR A 1 267 ? 28.832 -9.523 -22.091 1.00 68.12 267 TYR A C 1
ATOM 2178 O O . TYR A 1 267 ? 27.855 -8.948 -22.572 1.00 68.12 267 TYR A O 1
ATOM 2186 N N . GLU A 1 268 ? 28.845 -10.850 -21.908 1.00 68.50 268 GLU A N 1
ATOM 2187 C CA . GLU A 1 268 ? 27.722 -11.751 -22.244 1.00 68.50 268 GLU A CA 1
ATOM 2188 C C . GLU A 1 268 ? 26.392 -11.277 -21.635 1.00 68.50 268 GLU A C 1
ATOM 2190 O O . GLU A 1 268 ? 25.352 -11.291 -22.296 1.00 68.50 268 GLU A O 1
ATOM 2195 N N . GLY A 1 269 ? 26.444 -10.775 -20.395 1.00 70.06 269 GLY A N 1
ATOM 2196 C CA . GLY A 1 269 ? 25.278 -10.274 -19.669 1.00 70.06 269 GLY A CA 1
ATOM 2197 C C . GLY A 1 269 ? 24.563 -9.110 -20.361 1.00 70.06 269 GLY A C 1
ATOM 2198 O O . GLY A 1 269 ? 23.350 -8.980 -20.218 1.00 70.06 269 GLY A O 1
ATOM 2199 N N . TYR A 1 270 ? 25.269 -8.295 -21.152 1.00 75.00 270 TYR A N 1
ATOM 2200 C CA . TYR A 1 270 ? 24.653 -7.210 -21.917 1.00 75.00 270 TYR A CA 1
ATOM 2201 C C . TYR A 1 270 ? 23.748 -7.755 -23.026 1.00 75.00 270 TYR A C 1
ATOM 2203 O O . TYR A 1 270 ? 22.568 -7.408 -23.092 1.00 75.00 270 TYR A O 1
ATOM 2211 N N . TYR A 1 271 ? 24.264 -8.665 -23.855 1.00 75.75 271 TYR A N 1
ATOM 2212 C CA . TYR A 1 271 ? 23.488 -9.283 -24.933 1.00 75.75 271 TYR A CA 1
ATOM 2213 C C . TYR A 1 271 ? 22.349 -10.149 -24.385 1.00 75.75 271 TYR A C 1
ATOM 2215 O O . TYR A 1 271 ? 21.238 -10.109 -24.920 1.00 75.75 271 TYR A O 1
ATOM 2223 N N . ALA A 1 272 ? 22.590 -10.861 -23.279 1.00 80.25 272 ALA A N 1
ATOM 2224 C CA . ALA A 1 272 ? 21.559 -11.614 -22.574 1.00 80.25 272 ALA A CA 1
ATOM 2225 C C . ALA A 1 272 ? 20.436 -10.698 -22.058 1.00 80.25 272 ALA A C 1
ATOM 2227 O O . ALA A 1 272 ? 19.260 -11.021 -22.224 1.00 80.25 272 ALA A O 1
ATOM 2228 N N . ALA A 1 273 ? 20.770 -9.529 -21.498 1.00 78.56 273 ALA A N 1
ATOM 2229 C CA . ALA A 1 273 ? 19.791 -8.555 -21.018 1.00 78.56 273 ALA A CA 1
ATOM 2230 C C . ALA A 1 273 ? 18.975 -7.927 -22.160 1.00 78.56 273 ALA A C 1
ATOM 2232 O O . ALA A 1 273 ? 17.753 -7.822 -22.039 1.00 78.56 273 ALA A O 1
ATOM 2233 N N . VAL A 1 274 ? 19.618 -7.567 -23.279 1.00 79.62 274 VAL A N 1
ATOM 2234 C CA . VAL A 1 274 ? 18.927 -7.046 -24.474 1.00 79.62 274 VAL A CA 1
ATOM 2235 C C . VAL A 1 274 ? 17.948 -8.086 -25.020 1.00 79.62 274 VAL A C 1
ATOM 2237 O O . VAL A 1 274 ? 16.780 -7.775 -25.257 1.00 79.62 274 VAL A O 1
ATOM 2240 N N . MET A 1 275 ? 18.383 -9.341 -25.147 1.00 83.38 275 MET A N 1
ATOM 2241 C CA . MET A 1 275 ? 17.522 -10.433 -25.603 1.00 83.38 275 MET A CA 1
ATOM 2242 C C . MET A 1 275 ? 16.396 -10.745 -24.626 1.00 83.38 275 MET A C 1
ATOM 2244 O O . MET A 1 275 ? 15.259 -10.935 -25.051 1.00 83.38 275 MET A O 1
ATOM 2248 N N . TYR A 1 276 ? 16.675 -10.766 -23.323 1.00 84.25 276 TYR A N 1
ATOM 2249 C CA . TYR A 1 276 ? 15.652 -10.957 -22.299 1.00 84.25 276 TYR A CA 1
ATOM 2250 C C . TYR A 1 276 ? 14.584 -9.861 -22.363 1.00 84.25 276 TYR A C 1
ATOM 2252 O O . TYR A 1 276 ? 13.391 -10.176 -22.377 1.00 84.25 276 TYR A O 1
ATOM 2260 N N . ALA A 1 277 ? 14.996 -8.592 -22.447 1.00 78.25 277 ALA A N 1
ATOM 2261 C CA . ALA A 1 277 ? 14.082 -7.463 -22.567 1.00 78.25 277 ALA A CA 1
ATOM 2262 C C . ALA A 1 277 ? 13.238 -7.579 -23.844 1.00 78.25 277 ALA A C 1
ATOM 2264 O O . ALA A 1 277 ? 12.010 -7.499 -23.767 1.00 78.25 277 ALA A O 1
ATOM 2265 N N . TYR A 1 278 ? 13.874 -7.869 -24.987 1.00 81.94 278 TYR A N 1
ATOM 2266 C CA . TYR A 1 278 ? 13.212 -8.032 -26.285 1.00 81.94 278 TYR A CA 1
ATOM 2267 C C . TYR A 1 278 ? 12.159 -9.142 -26.248 1.00 81.94 278 TYR A C 1
ATOM 2269 O O . TYR A 1 278 ? 11.001 -8.935 -26.604 1.00 81.94 278 TYR A O 1
ATOM 2277 N N . LEU A 1 279 ? 12.523 -10.317 -25.736 1.00 84.94 279 LEU A N 1
ATOM 2278 C CA . LEU A 1 279 ? 11.635 -11.477 -25.674 1.00 84.94 279 LEU A CA 1
ATOM 2279 C C . LEU A 1 279 ? 10.501 -11.295 -24.652 1.00 84.94 279 LEU A C 1
ATOM 2281 O O . LEU A 1 279 ? 9.374 -11.726 -24.909 1.00 84.94 279 LEU A O 1
ATOM 2285 N N . CYS A 1 280 ? 10.752 -10.606 -23.534 1.00 78.50 280 CYS A N 1
ATOM 2286 C CA . CYS A 1 280 ? 9.701 -10.203 -22.594 1.00 78.50 280 CYS A CA 1
ATOM 2287 C C . CYS A 1 280 ? 8.697 -9.227 -23.224 1.00 78.50 280 CYS A C 1
ATOM 2289 O O . CYS A 1 280 ? 7.502 -9.298 -22.923 1.00 78.50 280 CYS A O 1
ATOM 2291 N N . SER A 1 281 ? 9.165 -8.334 -24.096 1.00 76.38 281 SER A N 1
ATOM 2292 C CA . SER A 1 281 ? 8.340 -7.370 -24.834 1.00 76.38 281 SER A CA 1
ATOM 2293 C C . SER A 1 281 ? 7.382 -8.053 -25.817 1.00 76.38 281 SER A C 1
ATOM 2295 O O . SER A 1 281 ? 6.243 -7.621 -25.976 1.00 76.38 281 SER A O 1
ATOM 2297 N N . LEU A 1 282 ? 7.756 -9.213 -26.366 1.00 78.31 282 LEU A N 1
ATOM 2298 C CA . LEU A 1 282 ? 6.851 -10.055 -27.164 1.00 78.31 282 LEU A CA 1
ATOM 2299 C C . LEU A 1 282 ? 5.716 -10.696 -26.340 1.00 78.31 282 LEU A C 1
ATOM 2301 O O . LEU A 1 282 ? 4.876 -11.407 -26.893 1.00 78.31 282 LEU A O 1
ATOM 2305 N N . GLY A 1 283 ? 5.694 -10.501 -25.016 1.00 74.44 283 GLY A N 1
ATOM 2306 C CA . GLY A 1 283 ? 4.711 -11.100 -24.113 1.00 74.44 283 GLY A CA 1
ATOM 2307 C C . GLY A 1 283 ? 4.934 -12.593 -23.852 1.00 74.44 283 GLY A C 1
ATOM 2308 O O . GLY A 1 283 ? 4.045 -13.258 -23.312 1.00 74.44 283 GLY A O 1
ATOM 2309 N N . ILE A 1 284 ? 6.101 -13.126 -24.227 1.00 81.31 284 ILE A N 1
ATOM 2310 C CA . ILE A 1 284 ? 6.492 -14.519 -23.987 1.00 81.31 284 ILE A CA 1
ATOM 2311 C C . ILE A 1 284 ? 6.972 -14.664 -22.535 1.00 81.31 284 ILE A C 1
ATOM 2313 O O . ILE A 1 284 ? 7.616 -13.772 -21.981 1.00 81.31 284 ILE A O 1
ATOM 2317 N N . ASP A 1 285 ? 6.643 -15.790 -21.892 1.00 79.56 285 ASP A N 1
ATOM 2318 C CA . ASP A 1 285 ? 7.134 -16.088 -20.546 1.00 79.56 285 ASP A CA 1
ATOM 2319 C C . ASP A 1 285 ? 8.617 -16.468 -20.604 1.00 79.56 285 ASP A C 1
ATOM 2321 O O . ASP A 1 285 ? 8.968 -17.579 -21.003 1.00 79.56 285 ASP A O 1
ATOM 2325 N N . ALA A 1 286 ? 9.470 -15.516 -20.239 1.00 84.88 286 ALA A N 1
ATOM 2326 C CA . ALA A 1 286 ? 10.918 -15.649 -20.214 1.00 84.88 286 ALA A CA 1
ATOM 2327 C C . ALA A 1 286 ? 11.454 -15.709 -18.775 1.00 84.88 286 ALA A C 1
ATOM 2329 O O . ALA A 1 286 ? 10.991 -14.958 -17.911 1.00 84.88 286 ALA A O 1
ATOM 2330 N N . ILE A 1 287 ? 12.445 -16.569 -18.537 1.00 81.00 287 ILE A N 1
ATOM 2331 C CA . ILE A 1 287 ? 13.185 -16.703 -17.278 1.00 81.00 287 ILE A CA 1
ATOM 2332 C C . ILE A 1 287 ? 14.665 -16.488 -17.592 1.00 81.00 287 ILE A C 1
ATOM 2334 O O . ILE A 1 287 ? 15.258 -17.313 -18.283 1.00 81.00 287 ILE A O 1
ATOM 2338 N N . ALA A 1 288 ? 15.240 -15.388 -17.108 1.00 80.88 288 ALA A N 1
ATOM 2339 C CA . ALA A 1 288 ? 16.685 -15.170 -17.140 1.00 80.88 288 ALA A CA 1
ATOM 2340 C C . ALA A 1 288 ? 17.357 -15.897 -15.970 1.00 80.88 288 ALA A C 1
ATOM 2342 O O . ALA A 1 288 ? 16.749 -16.022 -14.905 1.00 80.88 288 ALA A O 1
ATOM 2343 N N . GLU A 1 289 ? 18.602 -16.335 -16.162 1.00 78.38 289 GLU A N 1
ATOM 2344 C CA . GLU A 1 289 ? 19.391 -17.022 -15.131 1.00 78.38 289 GLU A CA 1
ATOM 2345 C C . GLU A 1 289 ? 18.642 -18.214 -14.500 1.00 78.38 289 GLU A C 1
ATOM 2347 O O . GLU A 1 289 ? 18.600 -18.395 -13.281 1.00 78.38 289 GLU A O 1
ATOM 2352 N N . ASP A 1 290 ? 18.023 -19.039 -15.344 1.00 75.94 290 ASP A N 1
ATOM 2353 C CA . ASP A 1 290 ? 17.204 -20.178 -14.939 1.00 75.94 290 ASP A CA 1
ATOM 2354 C C . ASP A 1 290 ? 18.078 -21.267 -14.286 1.00 75.94 290 ASP A C 1
ATOM 2356 O O . ASP A 1 290 ? 18.768 -22.061 -14.941 1.00 75.94 290 ASP A O 1
ATOM 2360 N N . ALA A 1 291 ? 18.102 -21.252 -12.952 1.00 68.88 291 ALA A N 1
ATOM 2361 C CA . ALA A 1 291 ? 18.934 -22.119 -12.132 1.00 68.88 291 ALA A CA 1
ATOM 2362 C C . ALA A 1 291 ? 18.423 -23.567 -12.131 1.00 68.88 291 ALA A C 1
ATOM 2364 O O . ALA A 1 291 ? 17.248 -23.849 -11.891 1.00 68.88 291 ALA A O 1
ATOM 2365 N N . SER A 1 292 ? 19.333 -24.523 -12.327 1.00 62.25 292 SER A N 1
ATOM 2366 C CA . SER A 1 292 ? 19.031 -25.950 -12.225 1.00 62.25 292 SER A CA 1
ATOM 2367 C C . SER A 1 292 ? 20.126 -26.722 -11.492 1.00 62.25 292 SER A C 1
ATOM 2369 O O . SER A 1 292 ? 21.253 -26.253 -11.354 1.00 62.25 292 SER A O 1
ATOM 2371 N N . SER A 1 293 ? 19.815 -27.947 -11.059 1.00 44.31 293 SER A N 1
ATOM 2372 C CA . SER A 1 293 ? 20.739 -28.829 -10.324 1.00 44.31 293 SER A CA 1
ATOM 2373 C C . SER A 1 293 ? 22.035 -29.175 -11.072 1.00 44.31 293 SER A C 1
ATOM 2375 O O . SER A 1 293 ? 22.960 -29.703 -10.465 1.00 44.31 293 SER A O 1
ATOM 2377 N N . ARG A 1 294 ? 22.109 -28.896 -12.379 1.00 48.44 294 ARG A N 1
ATOM 2378 C CA . ARG A 1 294 ? 23.265 -29.170 -13.249 1.00 48.44 294 ARG A CA 1
ATOM 2379 C C . ARG A 1 294 ? 23.920 -27.903 -13.817 1.00 48.44 294 ARG A C 1
ATOM 2381 O O . ARG A 1 294 ? 24.790 -28.012 -14.673 1.00 48.44 294 ARG A O 1
ATOM 2388 N N . GLY A 1 295 ? 23.502 -26.716 -13.373 1.00 57.06 295 GLY A N 1
ATOM 2389 C CA . GLY A 1 295 ? 24.020 -25.431 -13.850 1.00 57.06 295 GLY A CA 1
ATOM 2390 C C . GLY A 1 295 ? 22.924 -24.391 -14.086 1.00 57.06 295 GLY A C 1
ATOM 2391 O O . GLY A 1 295 ? 21.729 -24.689 -13.987 1.00 57.06 295 GLY A O 1
ATOM 2392 N N . ARG A 1 296 ? 23.348 -23.166 -14.397 1.00 70.06 296 ARG A N 1
ATOM 2393 C CA . ARG A 1 296 ? 22.487 -22.017 -14.698 1.00 70.06 296 ARG A CA 1
ATOM 2394 C C . ARG A 1 296 ? 22.346 -21.874 -16.211 1.00 70.06 296 ARG A C 1
ATOM 2396 O O . ARG A 1 296 ? 23.357 -21.869 -16.899 1.00 70.06 296 ARG A O 1
ATOM 2403 N N . ILE A 1 297 ? 21.110 -21.811 -16.693 1.00 79.38 297 ILE A N 1
ATOM 2404 C CA . ILE A 1 297 ? 20.779 -21.505 -18.089 1.00 79.38 297 ILE A CA 1
ATOM 2405 C C . ILE A 1 297 ? 20.621 -19.990 -18.204 1.00 79.38 297 ILE A C 1
ATOM 2407 O O . ILE A 1 297 ? 19.971 -19.386 -17.351 1.00 79.38 297 ILE A O 1
ATOM 2411 N N . ASP A 1 298 ? 21.165 -19.374 -19.249 1.00 76.19 298 ASP A N 1
ATOM 2412 C CA . ASP A 1 298 ? 21.103 -17.916 -19.371 1.00 76.19 298 ASP A CA 1
ATOM 2413 C C . ASP A 1 298 ? 19.678 -17.407 -19.614 1.00 76.19 298 ASP A C 1
ATOM 2415 O O . ASP A 1 298 ? 19.255 -16.434 -18.985 1.00 76.19 298 ASP A O 1
ATOM 2419 N N . LEU A 1 299 ? 18.915 -18.066 -20.495 1.00 84.25 299 LEU A N 1
ATOM 2420 C CA . LEU A 1 299 ? 17.536 -17.677 -20.779 1.00 84.25 299 LEU A CA 1
ATOM 2421 C C . LEU A 1 299 ? 16.657 -18.849 -21.245 1.00 84.25 299 LEU A C 1
ATOM 2423 O O . LEU A 1 299 ? 16.940 -19.521 -22.235 1.00 84.25 299 LEU A O 1
ATOM 2427 N N . THR A 1 300 ? 15.521 -19.033 -20.573 1.00 85.94 300 THR A N 1
ATOM 2428 C CA . THR A 1 300 ? 14.482 -20.008 -20.935 1.00 85.94 300 THR A CA 1
ATOM 2429 C C . THR A 1 300 ? 13.212 -19.282 -21.373 1.00 85.94 300 THR A C 1
ATOM 2431 O O . THR A 1 300 ? 12.686 -18.454 -20.632 1.00 85.94 300 THR A O 1
ATOM 2434 N N . LEU A 1 301 ? 12.655 -19.634 -22.535 1.00 88.31 301 LEU A N 1
ATOM 2435 C CA . LEU A 1 301 ? 11.314 -19.211 -22.952 1.00 88.31 301 LEU A CA 1
ATOM 2436 C C . LEU A 1 301 ? 10.325 -20.362 -22.838 1.00 88.31 301 LEU A C 1
ATOM 2438 O O . LEU A 1 301 ? 10.610 -21.482 -23.262 1.00 88.31 301 LEU A O 1
ATOM 2442 N N . ARG A 1 302 ? 9.128 -20.071 -22.331 1.00 84.69 302 ARG A N 1
ATOM 2443 C CA . ARG A 1 302 ? 8.031 -21.032 -22.206 1.00 84.69 302 ARG A CA 1
ATOM 2444 C C . ARG A 1 302 ? 6.776 -20.474 -22.853 1.00 84.69 302 ARG A C 1
ATOM 2446 O O . ARG A 1 302 ? 6.311 -19.388 -22.519 1.00 84.69 302 ARG A O 1
ATOM 2453 N N . PHE A 1 303 ? 6.178 -21.240 -23.753 1.00 82.69 303 PHE A N 1
ATOM 2454 C CA . PHE A 1 303 ? 4.904 -20.869 -24.359 1.00 82.69 303 PHE A CA 1
ATOM 2455 C C . PHE A 1 303 ? 4.107 -22.098 -24.786 1.00 82.69 303 PHE A C 1
ATOM 2457 O O . PHE A 1 303 ? 4.566 -23.237 -24.692 1.00 82.69 303 PHE A O 1
ATOM 2464 N N . LYS A 1 304 ? 2.860 -21.872 -25.195 1.00 79.44 304 LYS A N 1
ATOM 2465 C CA . LYS A 1 304 ? 2.003 -22.902 -25.779 1.00 79.44 304 LYS A CA 1
ATOM 2466 C C . LYS A 1 304 ? 1.803 -22.579 -27.249 1.00 79.44 304 LYS A C 1
ATOM 2468 O O . LYS A 1 304 ? 1.455 -21.448 -27.574 1.00 79.44 304 LYS A O 1
ATOM 2473 N N . LEU A 1 305 ? 2.007 -23.570 -28.105 1.00 76.31 305 LEU A N 1
ATOM 2474 C CA . LEU A 1 305 ? 1.657 -23.472 -29.515 1.00 76.31 305 LEU A CA 1
ATOM 2475 C C . LEU A 1 305 ? 0.129 -23.379 -29.673 1.00 76.31 305 LEU A C 1
ATOM 2477 O O . LEU A 1 305 ? -0.599 -23.809 -28.770 1.00 76.31 305 LEU A O 1
ATOM 2481 N N . PRO A 1 306 ? -0.381 -22.897 -30.822 1.00 72.12 306 PRO A N 1
ATOM 2482 C CA . PRO A 1 306 ? -1.817 -22.902 -31.118 1.00 72.12 306 PRO A CA 1
ATOM 2483 C C . PRO A 1 306 ? -2.473 -24.287 -30.984 1.00 72.12 306 PRO A C 1
ATOM 2485 O O . PRO A 1 306 ? -3.651 -24.383 -30.659 1.00 72.12 306 PRO A O 1
ATOM 2488 N N . SER A 1 307 ? -1.698 -25.364 -31.155 1.00 75.81 307 SER A N 1
ATOM 2489 C CA . SER A 1 307 ? -2.114 -26.756 -30.926 1.00 75.81 307 SER A CA 1
ATOM 2490 C C . SER A 1 307 ? -2.308 -27.133 -29.446 1.00 75.81 307 SER A C 1
ATOM 2492 O O . SER A 1 307 ? -2.698 -28.257 -29.143 1.00 75.81 307 SER A O 1
ATOM 2494 N N . GLY A 1 308 ? -1.994 -26.237 -28.505 1.00 75.25 308 GLY A N 1
ATOM 2495 C CA . GLY A 1 308 ? -2.012 -26.486 -27.060 1.00 75.25 308 GLY A CA 1
ATOM 2496 C C . GLY A 1 308 ? -0.745 -27.158 -26.515 1.00 75.25 308 GLY A C 1
ATOM 2497 O O . GLY A 1 308 ? -0.578 -27.247 -25.294 1.00 75.25 308 GLY A O 1
ATOM 2498 N N . GLN A 1 309 ? 0.171 -27.587 -27.389 1.00 81.69 309 GLN A N 1
ATOM 2499 C CA . GLN A 1 309 ? 1.444 -28.195 -27.007 1.00 81.69 309 GLN A CA 1
ATOM 2500 C C . GLN A 1 309 ? 2.344 -27.177 -26.295 1.00 81.69 309 GLN A C 1
ATOM 2502 O O . GLN A 1 309 ? 2.539 -26.058 -26.771 1.00 81.69 309 GLN A O 1
ATOM 2507 N N . LYS A 1 310 ? 2.910 -27.567 -25.147 1.00 84.44 310 LYS A N 1
ATOM 2508 C CA . LYS A 1 310 ? 3.928 -26.769 -24.453 1.00 84.44 310 LYS A CA 1
ATOM 2509 C C . LYS A 1 310 ? 5.230 -26.812 -25.250 1.00 84.44 310 LYS A C 1
ATOM 2511 O O . LYS A 1 310 ? 5.704 -27.896 -25.578 1.00 84.44 310 LYS A O 1
ATOM 2516 N N . GLN A 1 311 ? 5.801 -25.644 -25.496 1.00 84.56 311 GLN A N 1
ATOM 2517 C CA . GLN A 1 311 ? 7.074 -25.461 -26.173 1.00 84.56 311 GLN A CA 1
ATOM 2518 C C . GLN A 1 311 ? 8.032 -24.713 -25.245 1.00 84.56 311 GLN A C 1
ATOM 2520 O O . GLN A 1 311 ? 7.636 -23.778 -24.541 1.00 84.56 311 GLN A O 1
ATOM 2525 N N . VAL A 1 312 ? 9.289 -25.152 -25.244 1.00 85.88 312 VAL A N 1
ATOM 2526 C CA . VAL A 1 312 ? 10.379 -24.514 -24.505 1.00 85.88 312 VAL A CA 1
ATOM 2527 C C . VAL A 1 312 ? 11.501 -24.195 -25.482 1.00 85.88 312 VAL A C 1
ATOM 2529 O O . VAL A 1 312 ? 11.837 -25.032 -26.320 1.00 85.88 312 VAL A O 1
ATOM 2532 N N . TYR A 1 313 ? 12.050 -22.989 -25.377 1.00 86.81 313 TYR A N 1
ATOM 2533 C CA . TYR A 1 313 ? 13.297 -22.592 -26.028 1.00 86.81 313 TYR A CA 1
ATOM 2534 C C . TYR A 1 313 ? 14.335 -22.296 -24.952 1.00 86.81 313 TYR A C 1
ATOM 2536 O O . TYR A 1 313 ? 14.010 -21.690 -23.932 1.00 86.81 313 TYR A O 1
ATOM 2544 N N . ILE A 1 314 ? 15.567 -22.730 -25.189 1.00 84.81 314 ILE A N 1
ATOM 2545 C CA . ILE A 1 314 ? 16.705 -22.517 -24.296 1.00 84.81 314 ILE A CA 1
ATOM 2546 C C . ILE A 1 314 ? 17.746 -21.728 -25.080 1.00 84.81 314 ILE A C 1
ATOM 2548 O O . ILE A 1 314 ? 18.094 -22.113 -26.196 1.00 84.81 314 ILE A O 1
ATOM 2552 N N . PHE A 1 315 ? 18.213 -20.637 -24.491 1.00 83.50 315 PHE A N 1
ATOM 2553 C CA . PHE A 1 315 ? 19.254 -19.777 -25.027 1.00 83.50 315 PHE A CA 1
ATOM 2554 C C . PHE A 1 315 ? 20.454 -19.803 -24.086 1.00 83.50 315 PHE A C 1
ATOM 2556 O O . PHE A 1 315 ? 20.305 -19.710 -22.867 1.00 83.50 315 PHE A O 1
ATOM 2563 N N . GLU A 1 316 ? 21.628 -19.905 -24.693 1.00 80.69 316 GLU A N 1
ATOM 2564 C CA . GLU A 1 316 ? 22.931 -19.752 -24.058 1.00 80.69 316 GLU A CA 1
ATOM 2565 C C . GLU A 1 316 ? 23.649 -18.638 -24.821 1.00 80.69 316 GLU A C 1
ATOM 2567 O O . GLU A 1 316 ? 23.688 -18.671 -26.057 1.00 80.69 316 GLU A O 1
ATOM 2572 N N . PHE A 1 317 ? 24.186 -17.648 -24.113 1.00 79.81 317 PHE A N 1
ATOM 2573 C CA . PHE A 1 317 ? 24.898 -16.534 -24.729 1.00 79.81 317 PHE A CA 1
ATOM 2574 C C . PHE A 1 317 ? 26.398 -16.727 -24.561 1.00 79.81 317 PHE A C 1
ATOM 2576 O O . PHE A 1 317 ? 26.887 -17.076 -23.488 1.00 79.81 317 PHE A O 1
ATOM 2583 N N . LYS A 1 318 ? 27.142 -16.513 -25.645 1.00 73.75 318 LYS A N 1
ATOM 2584 C CA . LYS A 1 318 ? 28.602 -16.575 -25.660 1.00 73.75 318 LYS A CA 1
ATOM 2585 C C . LYS A 1 318 ? 29.126 -15.419 -26.497 1.00 73.75 318 LYS A C 1
ATOM 2587 O O . LYS A 1 318 ? 28.718 -15.273 -27.648 1.00 73.75 318 LYS A O 1
ATOM 2592 N N . VAL A 1 319 ? 30.002 -14.602 -25.919 1.00 67.56 319 VAL A N 1
ATOM 2593 C CA . VAL A 1 319 ? 30.765 -13.595 -26.668 1.00 67.56 319 VAL A CA 1
ATOM 2594 C C . VAL A 1 319 ? 32.073 -14.265 -27.070 1.00 67.56 319 VAL A C 1
ATOM 2596 O O . VAL A 1 319 ? 32.791 -14.775 -26.214 1.00 67.56 319 VAL A O 1
ATOM 2599 N N . ILE A 1 320 ? 32.336 -14.344 -28.373 1.00 67.75 320 ILE A N 1
ATOM 2600 C CA . ILE A 1 320 ? 33.495 -15.049 -28.929 1.00 67.75 320 ILE A CA 1
ATOM 2601 C C . ILE A 1 320 ? 34.347 -14.093 -29.759 1.00 67.75 320 ILE A C 1
ATOM 2603 O O . ILE A 1 320 ? 33.817 -13.312 -30.550 1.00 67.75 320 ILE A O 1
ATOM 2607 N N . ASP A 1 321 ? 35.665 -14.214 -29.624 1.00 53.91 321 ASP A N 1
ATOM 2608 C CA . ASP A 1 321 ? 36.629 -13.596 -30.531 1.00 53.91 321 ASP A CA 1
ATOM 2609 C C . ASP A 1 321 ? 36.839 -14.533 -31.736 1.00 53.91 321 ASP A C 1
ATOM 2611 O O . ASP A 1 321 ? 37.745 -15.366 -31.755 1.00 53.91 321 ASP A O 1
ATOM 2615 N N . GLY A 1 322 ? 35.955 -14.438 -32.735 1.00 56.00 322 GLY A N 1
ATOM 2616 C CA . GLY A 1 322 ? 36.012 -15.230 -33.976 1.00 56.00 322 GLY A CA 1
ATOM 2617 C C . GLY A 1 322 ? 35.109 -16.477 -34.009 1.00 56.00 322 GLY A C 1
ATOM 2618 O O . GLY A 1 322 ? 34.652 -16.973 -32.984 1.00 56.00 322 GLY A O 1
ATOM 2619 N N . GLU A 1 323 ? 34.814 -16.976 -35.218 1.00 52.59 323 GLU A N 1
ATOM 2620 C CA . GLU A 1 323 ? 33.700 -17.909 -35.493 1.00 52.59 323 GLU A CA 1
ATOM 2621 C C . GLU A 1 323 ? 33.955 -19.401 -35.162 1.00 52.59 323 GLU A C 1
ATOM 2623 O O . GLU A 1 323 ? 33.002 -20.165 -35.012 1.00 52.59 323 GLU A O 1
ATOM 2628 N N . GLU A 1 324 ? 35.201 -19.868 -35.024 1.00 43.38 324 GLU A N 1
ATOM 2629 C CA . GLU A 1 324 ? 35.507 -21.309 -35.187 1.00 43.38 324 GLU A CA 1
ATOM 2630 C C . GLU A 1 324 ? 35.332 -22.229 -33.951 1.00 43.38 324 GLU A C 1
ATOM 2632 O O . GLU A 1 324 ? 35.543 -23.439 -34.053 1.00 43.38 324 GLU A O 1
ATOM 2637 N N . GLY A 1 325 ? 34.899 -21.735 -32.785 1.00 50.03 325 GLY A N 1
ATOM 2638 C CA . GLY A 1 325 ? 34.852 -22.546 -31.547 1.00 50.03 325 GLY A CA 1
ATOM 2639 C C . GLY A 1 325 ? 33.468 -22.970 -31.031 1.00 50.03 325 GLY A C 1
ATOM 2640 O O . GLY A 1 325 ? 33.351 -23.955 -30.298 1.00 50.03 325 GLY A O 1
ATOM 2641 N N . ALA A 1 326 ? 32.405 -22.241 -31.381 1.00 47.31 326 ALA A N 1
ATOM 2642 C CA . ALA A 1 326 ? 31.167 -22.234 -30.589 1.00 47.31 326 ALA A CA 1
ATOM 2643 C C . ALA A 1 326 ? 30.222 -23.426 -30.841 1.00 47.31 326 ALA A C 1
ATOM 2645 O O . ALA A 1 326 ? 29.587 -23.927 -29.910 1.00 47.31 326 ALA A O 1
ATOM 2646 N N . LEU A 1 327 ? 30.131 -23.921 -32.083 1.00 49.12 327 LEU A N 1
ATOM 2647 C CA . LEU A 1 327 ? 29.160 -24.970 -32.430 1.00 49.12 327 LEU A CA 1
ATOM 2648 C C . LEU A 1 327 ? 29.513 -26.347 -31.841 1.00 49.12 327 LEU A C 1
ATOM 2650 O O . LEU A 1 327 ? 28.614 -27.095 -31.455 1.00 49.12 327 LEU A O 1
ATOM 2654 N N . ARG A 1 328 ? 30.809 -26.677 -31.739 1.00 49.28 328 ARG A N 1
ATOM 2655 C CA . ARG A 1 328 ? 31.284 -27.965 -31.193 1.00 49.28 328 ARG A CA 1
ATOM 2656 C C . ARG A 1 328 ? 30.954 -28.113 -29.706 1.00 49.28 328 ARG A C 1
ATOM 2658 O O . ARG A 1 328 ? 30.507 -29.168 -29.275 1.00 49.28 328 ARG A O 1
ATOM 2665 N N . GLN A 1 329 ? 31.082 -27.034 -28.936 1.00 50.00 329 GLN A N 1
ATOM 2666 C CA . GLN A 1 329 ? 30.888 -27.071 -27.485 1.00 50.00 329 GLN A CA 1
ATOM 2667 C C . GLN A 1 329 ? 29.407 -27.184 -27.064 1.00 50.00 329 GLN A C 1
ATOM 2669 O O . GLN A 1 329 ? 29.106 -27.751 -26.012 1.00 50.00 329 GLN A O 1
ATOM 2674 N N . LEU A 1 330 ? 28.472 -26.677 -27.882 1.00 49.62 330 LEU A N 1
ATOM 2675 C CA . LEU A 1 330 ? 27.023 -26.800 -27.653 1.00 49.62 330 LEU A CA 1
ATOM 2676 C C . LEU A 1 330 ? 26.499 -28.223 -27.908 1.00 49.62 330 LEU A C 1
ATOM 2678 O O . LEU A 1 330 ? 25.583 -28.670 -27.216 1.00 49.62 330 LEU A O 1
ATOM 2682 N N . GLN A 1 331 ? 27.087 -28.944 -28.869 1.00 51.72 331 GLN A N 1
ATOM 2683 C CA . GLN A 1 331 ? 26.730 -30.335 -29.173 1.00 51.72 331 GLN A CA 1
ATOM 2684 C C . GLN A 1 331 ? 27.211 -31.304 -28.079 1.00 51.72 331 GLN A C 1
ATOM 2686 O O . GLN A 1 331 ? 26.473 -32.221 -27.713 1.00 51.72 331 GLN A O 1
ATOM 2691 N N . ASP A 1 332 ? 28.378 -31.047 -27.480 1.00 51.78 332 ASP A N 1
ATOM 2692 C CA . ASP A 1 332 ? 28.974 -31.912 -26.450 1.00 51.78 332 ASP A CA 1
ATOM 2693 C C . ASP A 1 332 ? 28.238 -31.879 -25.097 1.00 51.78 332 ASP A C 1
ATOM 2695 O O . ASP A 1 332 ? 28.266 -32.855 -24.347 1.00 51.78 332 ASP A O 1
ATOM 2699 N N . LYS A 1 333 ? 27.531 -30.788 -24.768 1.00 56.00 333 LYS A N 1
ATOM 2700 C CA . LYS A 1 333 ? 26.875 -30.615 -23.454 1.00 56.00 333 LYS A CA 1
ATOM 2701 C C . LYS A 1 333 ? 25.452 -31.198 -23.339 1.00 56.00 333 LYS A C 1
ATOM 2703 O O . LYS A 1 333 ? 24.840 -31.091 -22.279 1.00 56.00 333 LYS A O 1
ATOM 2708 N N . GLN A 1 334 ? 24.911 -31.824 -24.393 1.00 49.59 334 GLN A N 1
ATOM 2709 C CA . GLN A 1 334 ? 23.635 -32.576 -24.386 1.00 49.59 334 GLN A CA 1
ATOM 2710 C C . GLN A 1 334 ? 22.398 -31.860 -23.779 1.00 49.59 334 GLN A C 1
ATOM 2712 O O . GLN A 1 334 ? 21.500 -32.502 -23.229 1.00 49.59 334 GLN A O 1
ATOM 2717 N N . TYR A 1 335 ? 22.266 -30.537 -23.912 1.00 51.12 335 TYR A N 1
ATOM 2718 C CA . TYR A 1 335 ? 21.134 -29.796 -23.323 1.00 51.12 335 TYR A CA 1
ATOM 2719 C C . TYR A 1 335 ? 19.747 -30.206 -23.866 1.00 51.12 335 TYR A C 1
ATOM 2721 O O . TYR A 1 335 ? 18.749 -30.109 -23.148 1.00 51.12 335 TYR A O 1
ATOM 2729 N N . ALA A 1 336 ? 19.672 -30.729 -25.097 1.00 45.56 336 ALA A N 1
ATOM 2730 C CA . ALA A 1 336 ? 18.426 -31.179 -25.727 1.00 45.56 336 ALA A CA 1
ATOM 2731 C C . ALA A 1 336 ? 17.753 -32.367 -25.005 1.00 45.56 336 ALA A C 1
ATOM 2733 O O . ALA A 1 336 ? 16.527 -32.492 -25.050 1.00 45.56 336 ALA A O 1
ATOM 2734 N N . ALA A 1 337 ? 18.514 -33.199 -24.281 1.00 48.72 337 ALA A N 1
ATOM 2735 C CA . ALA A 1 337 ? 17.966 -34.324 -23.516 1.00 48.72 337 ALA A CA 1
ATOM 2736 C C . ALA A 1 337 ? 16.985 -33.865 -22.413 1.00 48.72 337 ALA A C 1
ATOM 2738 O O . ALA A 1 337 ? 16.012 -34.553 -22.103 1.00 48.72 337 ALA A O 1
ATOM 2739 N N . LYS A 1 338 ? 17.164 -32.643 -21.889 1.00 48.78 338 LYS A N 1
ATOM 2740 C CA . LYS A 1 338 ? 16.348 -32.073 -20.803 1.00 48.78 338 LYS A CA 1
ATOM 2741 C C . LYS A 1 338 ? 14.911 -31.735 -21.226 1.00 48.78 338 LYS A C 1
ATOM 2743 O O . LYS A 1 338 ? 14.004 -31.789 -20.399 1.00 48.78 338 LYS A O 1
ATOM 2748 N N . ALA A 1 339 ? 14.669 -31.416 -22.499 1.00 46.56 339 ALA A N 1
ATOM 2749 C CA . ALA A 1 339 ? 13.319 -31.107 -22.986 1.00 46.56 339 ALA A CA 1
ATOM 2750 C C . ALA A 1 339 ? 12.424 -32.358 -23.104 1.00 46.56 339 ALA A C 1
ATOM 2752 O O . ALA A 1 339 ? 11.198 -32.246 -23.084 1.00 46.56 339 ALA A O 1
ATOM 2753 N N . LEU A 1 340 ? 13.024 -33.551 -23.192 1.00 46.19 340 LEU A N 1
ATOM 2754 C CA . LEU A 1 340 ? 12.310 -34.823 -23.331 1.00 46.19 340 LEU A CA 1
ATOM 2755 C C . LEU A 1 340 ? 11.967 -35.476 -21.978 1.00 46.19 340 LEU A C 1
ATOM 2757 O O . LEU A 1 340 ? 10.938 -36.146 -21.880 1.00 46.19 340 LEU A O 1
ATOM 2761 N N . GLU A 1 341 ? 12.744 -35.227 -20.918 1.00 43.28 341 GLU A N 1
ATOM 2762 C CA . GLU A 1 341 ? 12.519 -35.802 -19.575 1.00 43.28 341 GLU A CA 1
ATOM 2763 C C . GLU A 1 341 ? 11.376 -35.134 -18.778 1.00 43.28 341 GLU A C 1
ATOM 2765 O O . GLU A 1 341 ? 10.923 -35.668 -17.769 1.00 43.28 341 GLU A O 1
ATOM 2770 N N . GLY A 1 342 ? 10.821 -34.010 -19.251 1.00 38.97 342 GLY A N 1
ATOM 2771 C CA . GLY A 1 342 ? 9.682 -33.320 -18.621 1.00 38.97 342 GLY A CA 1
ATOM 2772 C C . GLY A 1 342 ? 8.318 -34.023 -18.744 1.00 38.97 342 GLY A C 1
ATOM 2773 O O . GLY A 1 342 ? 7.296 -33.454 -18.347 1.00 38.97 342 GLY A O 1
ATOM 2774 N N . ARG A 1 343 ? 8.256 -35.244 -19.297 1.00 37.59 343 ARG A N 1
ATOM 2775 C CA . ARG A 1 343 ? 7.047 -36.079 -19.262 1.00 37.59 343 ARG A CA 1
ATOM 2776 C C . ARG A 1 343 ? 6.951 -36.767 -17.900 1.00 37.59 343 ARG A C 1
ATOM 2778 O O . ARG A 1 343 ? 7.429 -37.882 -17.726 1.00 37.59 343 ARG A O 1
ATOM 2785 N N . HIS A 1 344 ? 6.254 -36.148 -16.951 1.00 34.34 344 HIS A N 1
ATOM 2786 C CA . HIS A 1 344 ? 5.614 -36.926 -15.892 1.00 34.34 344 HIS A CA 1
ATOM 2787 C C . HIS A 1 344 ? 4.638 -37.912 -16.553 1.00 34.34 344 HIS A C 1
ATOM 2789 O O . HIS A 1 344 ? 3.550 -37.525 -16.978 1.00 34.34 344 HIS A O 1
ATOM 2795 N N . ALA A 1 345 ? 5.034 -39.180 -16.666 1.00 32.19 345 ALA A N 1
ATOM 2796 C CA . ALA A 1 345 ? 4.077 -40.264 -16.822 1.00 32.19 345 ALA A CA 1
ATOM 2797 C C . ALA A 1 345 ? 3.137 -40.245 -15.598 1.00 32.19 345 ALA A C 1
ATOM 2799 O O . ALA A 1 345 ? 3.617 -40.024 -14.478 1.00 32.19 345 ALA A O 1
ATOM 2800 N N . PRO A 1 346 ? 1.815 -40.434 -15.768 1.00 32.31 346 PRO A N 1
ATOM 2801 C CA . PRO A 1 346 ? 0.917 -40.568 -14.633 1.00 32.31 346 PRO A CA 1
ATOM 2802 C C . PRO A 1 346 ? 1.382 -41.755 -13.786 1.00 32.31 346 PRO A C 1
ATOM 2804 O O . PRO A 1 346 ? 1.575 -42.863 -14.284 1.00 32.31 346 PRO A O 1
ATOM 2807 N N . ARG A 1 347 ? 1.613 -41.490 -12.500 1.00 31.09 347 ARG A N 1
ATOM 2808 C CA . ARG A 1 347 ? 1.984 -42.489 -11.497 1.00 31.09 347 ARG A CA 1
ATOM 2809 C C . ARG A 1 347 ? 0.919 -43.603 -11.523 1.00 31.09 347 ARG A C 1
ATOM 2811 O O . ARG A 1 347 ? -0.261 -43.260 -11.414 1.00 31.09 347 ARG A O 1
ATOM 2818 N N . PRO A 1 348 ? 1.269 -44.893 -11.687 1.00 32.72 348 PRO A N 1
ATOM 2819 C CA . PRO A 1 348 ? 0.274 -45.954 -11.601 1.00 32.72 348 PRO A CA 1
ATOM 2820 C C . PRO A 1 348 ? -0.358 -45.934 -10.205 1.00 32.72 348 PRO A C 1
ATOM 2822 O O . PRO A 1 348 ? 0.328 -45.687 -9.208 1.00 32.72 348 PRO A O 1
ATOM 2825 N N . ALA A 1 349 ? -1.676 -46.134 -10.156 1.00 34.56 349 ALA A N 1
ATOM 2826 C CA . ALA A 1 349 ? -2.431 -46.198 -8.912 1.00 34.56 349 ALA A CA 1
ATOM 2827 C C . ALA A 1 349 ? -1.803 -47.241 -7.966 1.00 34.56 349 ALA A C 1
ATOM 2829 O O . ALA A 1 349 ? -1.352 -48.288 -8.440 1.00 34.56 349 ALA A O 1
ATOM 2830 N N . PRO A 1 350 ? -1.746 -46.977 -6.648 1.00 33.44 350 PRO A N 1
ATOM 2831 C CA . PRO A 1 350 ? -1.199 -47.940 -5.705 1.00 33.44 350 PRO A CA 1
ATOM 2832 C C . PRO A 1 350 ? -2.020 -49.233 -5.765 1.00 33.44 350 PRO A C 1
ATOM 2834 O O . PRO A 1 350 ? -3.246 -49.206 -5.655 1.00 33.44 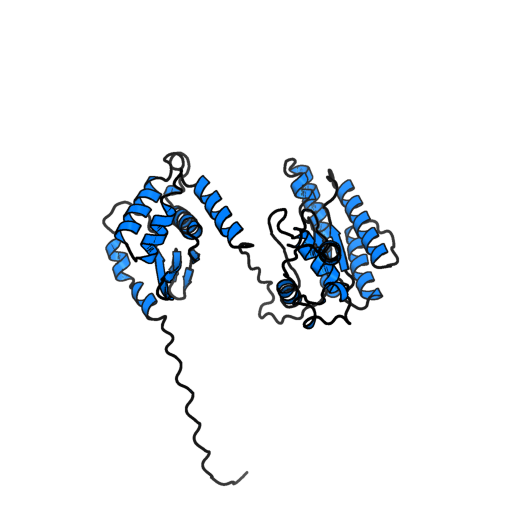350 PRO A O 1
ATOM 2837 N N . ALA A 1 351 ? -1.331 -50.356 -5.976 1.00 36.47 351 ALA A N 1
ATOM 2838 C CA . ALA A 1 351 ? -1.931 -51.680 -5.933 1.00 36.47 351 ALA A CA 1
ATOM 2839 C C . ALA A 1 351 ? -2.597 -51.895 -4.567 1.00 36.47 351 ALA A C 1
ATOM 2841 O O . ALA A 1 351 ? -2.017 -51.569 -3.529 1.00 36.47 351 ALA A O 1
ATOM 2842 N N . ALA A 1 352 ? -3.822 -52.423 -4.585 1.00 37.41 352 ALA A N 1
ATOM 2843 C CA . ALA A 1 352 ? -4.555 -52.796 -3.385 1.00 37.41 352 ALA A CA 1
ATOM 2844 C C . ALA A 1 352 ? -3.688 -53.712 -2.508 1.00 37.41 352 ALA A C 1
ATOM 2846 O O . ALA A 1 352 ? -3.122 -54.694 -2.993 1.00 37.41 352 ALA A O 1
ATOM 2847 N N . ALA A 1 353 ? -3.565 -53.361 -1.228 1.00 35.66 353 ALA A N 1
ATOM 2848 C CA . ALA A 1 353 ? -2.824 -54.150 -0.259 1.00 35.66 353 ALA A CA 1
ATOM 2849 C C . ALA A 1 353 ? -3.419 -55.570 -0.161 1.00 35.66 353 ALA A C 1
ATOM 2851 O O . ALA A 1 353 ? -4.647 -55.706 -0.125 1.00 35.66 353 ALA A O 1
ATOM 2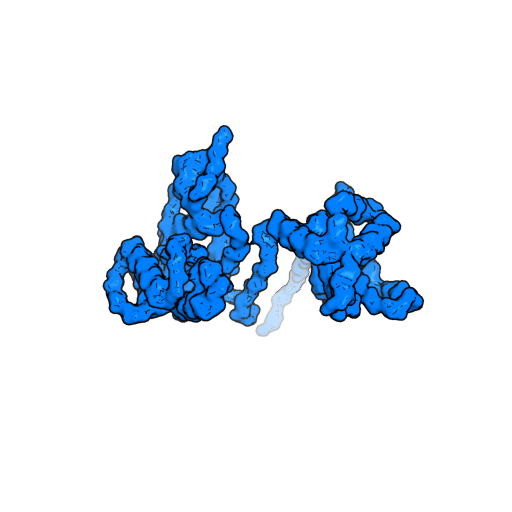852 N N . PRO A 1 354 ? -2.590 -56.627 -0.108 1.00 31.83 354 PRO A N 1
ATOM 2853 C CA . PRO A 1 354 ? -3.084 -57.972 0.141 1.00 31.83 354 PRO A CA 1
ATOM 2854 C C . PRO A 1 354 ? -3.645 -58.061 1.565 1.00 31.83 354 PRO A C 1
ATOM 2856 O O . PRO A 1 354 ? -3.077 -57.509 2.510 1.00 31.83 354 PRO A O 1
ATOM 2859 N N . ALA A 1 355 ? -4.779 -58.749 1.700 1.00 33.97 355 ALA A N 1
ATOM 2860 C CA . ALA A 1 355 ? -5.431 -59.005 2.979 1.00 33.97 355 ALA A CA 1
ATOM 2861 C C . ALA A 1 355 ? -4.468 -59.704 3.962 1.00 33.97 355 ALA A C 1
ATOM 2863 O O . ALA A 1 355 ? -3.703 -60.578 3.540 1.00 33.97 355 ALA A O 1
ATOM 2864 N N . PRO A 1 356 ? -4.494 -59.357 5.262 1.00 34.22 356 PRO A N 1
ATOM 2865 C CA . PRO A 1 356 ? -3.631 -59.993 6.244 1.00 34.22 356 PRO A CA 1
ATOM 2866 C C . PRO A 1 356 ? -4.031 -61.460 6.424 1.00 34.22 356 PRO A C 1
ATOM 2868 O O . PRO A 1 356 ? -5.190 -61.782 6.688 1.00 34.22 356 PRO A O 1
ATOM 2871 N N . ALA A 1 357 ? -3.047 -62.346 6.272 1.00 33.59 357 ALA A N 1
ATOM 2872 C CA . ALA A 1 357 ? -3.172 -63.752 6.615 1.00 33.59 357 ALA A CA 1
ATOM 2873 C C . ALA A 1 357 ? -3.407 -63.898 8.126 1.00 33.59 357 ALA A C 1
ATOM 2875 O O . ALA A 1 357 ? -2.707 -63.292 8.938 1.00 33.59 357 ALA A O 1
ATOM 2876 N N . ALA A 1 358 ? -4.398 -64.712 8.485 1.00 41.78 358 ALA A N 1
ATOM 2877 C CA . ALA A 1 358 ? -4.630 -65.158 9.849 1.00 41.78 358 ALA A CA 1
ATOM 2878 C C . ALA A 1 358 ? -3.419 -65.963 10.357 1.00 41.78 358 ALA A C 1
ATOM 2880 O O . ALA A 1 358 ? -2.928 -66.849 9.658 1.00 41.78 358 ALA A O 1
ATOM 2881 N N . GLY A 1 359 ? -2.955 -65.669 11.572 1.00 30.95 359 GLY A N 1
ATOM 2882 C CA . GLY A 1 359 ? -1.875 -66.402 12.226 1.00 30.95 359 GLY A CA 1
ATOM 2883 C C . GLY A 1 359 ? -1.756 -66.024 13.699 1.00 30.95 359 GLY A C 1
ATOM 2884 O O . GLY A 1 359 ? -1.460 -64.882 14.024 1.00 30.95 359 GLY A O 1
ATOM 2885 N N . ASP A 1 360 ? -2.048 -67.001 14.549 1.00 30.62 360 ASP A N 1
ATOM 2886 C CA . ASP A 1 360 ? -2.303 -66.949 15.986 1.00 30.62 360 ASP A CA 1
ATOM 2887 C C . ASP A 1 360 ? -1.228 -66.340 16.906 1.00 30.62 360 ASP A C 1
ATOM 2889 O O . ASP A 1 360 ? -0.021 -66.484 16.725 1.00 30.62 360 ASP A O 1
ATOM 2893 N N . LEU A 1 361 ? -1.764 -65.772 17.990 1.00 34.75 361 LEU A N 1
ATOM 2894 C CA . LEU A 1 361 ? -1.231 -65.628 19.349 1.00 34.75 361 LEU A CA 1
ATOM 2895 C C . LEU A 1 361 ? -0.162 -66.663 19.766 1.00 34.75 361 LEU A C 1
ATOM 2897 O O . LEU A 1 361 ? -0.395 -67.865 19.638 1.00 34.75 361 LEU A O 1
ATOM 2901 N N . ARG A 1 362 ? 0.888 -66.203 20.475 1.00 29.25 362 ARG A N 1
ATOM 2902 C CA . ARG A 1 362 ? 1.238 -66.630 21.858 1.00 29.25 362 ARG A CA 1
ATOM 2903 C C . ARG A 1 362 ? 2.549 -66.006 22.371 1.00 29.25 362 ARG A C 1
ATOM 2905 O O . ARG A 1 362 ? 3.568 -66.120 21.705 1.00 29.25 362 ARG A O 1
ATOM 2912 N N . SER A 1 363 ? 2.475 -65.502 23.616 1.00 33.59 363 SER A N 1
ATOM 2913 C CA . SER A 1 363 ? 3.531 -65.354 24.655 1.00 33.59 363 SER A CA 1
ATOM 2914 C C . SER A 1 363 ? 4.771 -64.503 24.322 1.00 33.59 363 SER A C 1
ATOM 2916 O O . SER A 1 363 ? 5.391 -64.718 23.294 1.00 33.59 363 SER A O 1
ATOM 2918 N N . ALA A 1 364 ? 5.264 -63.591 25.160 1.00 35.09 364 ALA A N 1
ATOM 2919 C CA . ALA A 1 364 ? 5.016 -63.240 26.559 1.00 35.09 364 ALA A CA 1
ATOM 2920 C C . ALA A 1 364 ? 5.413 -61.771 26.790 1.00 35.09 364 ALA A C 1
ATOM 2922 O O . ALA A 1 364 ? 6.195 -61.252 25.959 1.00 35.09 364 ALA A O 1
#